Protein AF-A0A381ZIT2-F1 (afdb_monomer_lite)

Structure (mmCIF, N/CA/C/O backbone):
data_AF-A0A381ZIT2-F1
#
_entry.id   AF-A0A381ZIT2-F1
#
loop_
_atom_site.group_PDB
_atom_site.id
_atom_site.type_symbol
_atom_site.label_atom_id
_atom_site.label_alt_id
_atom_site.label_comp_id
_atom_site.label_asym_id
_atom_site.label_entity_id
_atom_site.label_seq_id
_atom_site.pdbx_PDB_ins_code
_atom_site.Cartn_x
_atom_site.Cartn_y
_atom_site.Cartn_z
_atom_site.occupancy
_atom_site.B_iso_or_equiv
_atom_site.auth_seq_id
_atom_site.auth_comp_id
_atom_site.auth_asym_id
_atom_site.auth_atom_id
_atom_site.pdbx_PDB_model_num
ATOM 1 N N . MET A 1 1 ? -23.204 13.948 10.488 1.00 63.19 1 MET A N 1
ATOM 2 C CA . MET A 1 1 ? -21.841 13.470 10.774 1.00 63.19 1 MET A CA 1
ATOM 3 C C . MET A 1 1 ? -21.966 12.000 11.090 1.00 63.19 1 MET A C 1
ATOM 5 O O . MET A 1 1 ? -22.848 11.658 11.873 1.00 63.19 1 MET A O 1
ATOM 9 N N . ALA A 1 2 ? -21.232 11.153 10.378 1.00 91.00 2 ALA A N 1
ATOM 10 C CA . ALA A 1 2 ? -21.330 9.707 10.541 1.00 91.00 2 ALA A CA 1
ATOM 11 C C . ALA A 1 2 ? -20.506 9.304 11.767 1.00 91.00 2 ALA A C 1
ATOM 13 O O . ALA A 1 2 ? -19.333 9.662 11.864 1.00 91.00 2 ALA A O 1
ATOM 14 N N . SER A 1 3 ? -21.115 8.595 12.710 1.00 96.88 3 SER A N 1
ATOM 15 C CA . SER A 1 3 ? -20.446 8.100 13.912 1.00 96.88 3 SER A CA 1
ATOM 16 C C . SER A 1 3 ? -20.769 6.634 14.141 1.00 96.88 3 SER A C 1
ATOM 18 O O . SER A 1 3 ? -21.836 6.151 13.762 1.00 96.88 3 SER A O 1
ATOM 20 N N . SER A 1 4 ? -19.811 5.923 14.729 1.00 98.12 4 SER A N 1
ATOM 21 C CA . SER A 1 4 ? -19.932 4.495 15.005 1.00 98.12 4 SER A CA 1
ATOM 22 C C . SER A 1 4 ? -19.102 4.100 16.220 1.00 98.12 4 SER A C 1
ATOM 24 O O . SER A 1 4 ? -18.048 4.681 16.496 1.00 98.12 4 SER A O 1
ATOM 26 N N . LEU A 1 5 ? -19.561 3.060 16.904 1.00 98.38 5 LEU A N 1
ATOM 27 C CA . LEU A 1 5 ? -18.875 2.388 17.994 1.00 98.38 5 LEU A CA 1
ATOM 28 C C . LEU A 1 5 ? -18.349 1.035 17.497 1.00 98.38 5 LEU A C 1
ATOM 30 O O . LEU A 1 5 ? -19.120 0.151 17.134 1.00 98.38 5 LEU A O 1
ATOM 34 N N . ILE A 1 6 ? -17.030 0.864 17.477 1.00 98.50 6 ILE A N 1
ATOM 35 C CA . ILE A 1 6 ? -16.375 -0.357 17.006 1.00 98.50 6 ILE A CA 1
ATOM 36 C C . ILE A 1 6 ? -15.961 -1.190 18.215 1.00 98.50 6 ILE A C 1
ATOM 38 O O . ILE A 1 6 ? -15.053 -0.797 18.945 1.00 98.50 6 ILE A O 1
ATOM 42 N N . ARG A 1 7 ? -16.608 -2.335 18.433 1.00 98.50 7 ARG A N 1
ATOM 43 C CA . ARG A 1 7 ? -16.355 -3.236 19.562 1.00 98.50 7 ARG A CA 1
ATOM 44 C C . ARG A 1 7 ? -15.400 -4.362 19.177 1.00 98.50 7 ARG A C 1
ATOM 46 O O . ARG A 1 7 ? -15.510 -4.946 18.103 1.00 98.50 7 ARG A O 1
ATOM 53 N N . GLY A 1 8 ? -14.526 -4.731 20.108 1.00 98.56 8 GLY A N 1
ATOM 54 C CA . GLY A 1 8 ? -13.737 -5.956 20.022 1.00 98.56 8 GLY A CA 1
ATOM 55 C C . GLY A 1 8 ? -13.602 -6.645 21.373 1.00 98.56 8 GLY A C 1
ATOM 56 O O . GLY A 1 8 ? -13.569 -5.998 22.421 1.00 98.56 8 GLY A O 1
ATOM 57 N N . LYS A 1 9 ? -13.428 -7.970 21.358 1.00 98.56 9 LYS A N 1
ATOM 58 C CA . LYS A 1 9 ? -12.961 -8.720 22.535 1.00 98.56 9 LYS A CA 1
ATOM 59 C C . LYS A 1 9 ? -11.634 -8.173 23.040 1.00 98.56 9 LYS A C 1
ATOM 61 O O . LYS A 1 9 ? -11.412 -8.111 24.245 1.00 98.56 9 LYS A O 1
ATOM 66 N N . TYR A 1 10 ? -10.769 -7.800 22.104 1.00 98.19 10 TYR A N 1
ATOM 67 C CA . TYR A 1 10 ? -9.512 -7.124 22.363 1.00 98.19 10 TYR A CA 1
ATOM 68 C C . TYR A 1 10 ? -9.414 -5.920 21.435 1.00 98.19 10 TYR A C 1
ATOM 70 O O . TYR A 1 10 ? -9.505 -6.071 20.216 1.00 98.19 10 TYR A O 1
ATOM 78 N N . VAL A 1 11 ? -9.219 -4.740 22.017 1.00 98.44 11 VAL A N 1
ATOM 79 C CA . VAL A 1 11 ? -8.853 -3.523 21.291 1.00 98.44 11 VAL A CA 1
ATOM 80 C C . VAL A 1 11 ? -7.380 -3.259 21.557 1.00 98.44 11 VAL A C 1
ATOM 82 O O . VAL A 1 11 ? -6.990 -2.946 22.682 1.00 98.44 11 VAL A O 1
ATOM 85 N N . ILE A 1 12 ? -6.551 -3.433 20.533 1.00 97.56 12 ILE A N 1
ATOM 86 C CA . ILE A 1 12 ? -5.113 -3.185 20.591 1.00 97.56 12 ILE A CA 1
ATOM 87 C C . ILE A 1 12 ? -4.889 -1.698 20.316 1.00 97.56 12 ILE A C 1
ATOM 89 O O . ILE A 1 12 ? -4.918 -1.258 19.172 1.00 97.56 12 ILE A O 1
ATOM 93 N N . CYS A 1 13 ? -4.659 -0.909 21.362 1.00 96.12 13 CYS A N 1
ATOM 94 C CA . CYS A 1 13 ? -4.392 0.527 21.236 1.00 96.12 13 CYS A CA 1
ATOM 95 C C . CYS A 1 13 ? -2.936 0.795 20.836 1.00 96.12 13 CYS A C 1
ATOM 97 O O . CYS A 1 13 ? -2.637 1.747 20.119 1.00 96.12 13 CYS A O 1
ATOM 99 N N . ARG A 1 14 ? -2.019 -0.051 21.317 1.00 94.06 14 ARG A N 1
ATOM 100 C CA . ARG A 1 14 ? -0.589 -0.002 21.002 1.00 94.06 14 ARG A CA 1
ATOM 101 C C . ARG A 1 14 ? -0.028 -1.416 20.982 1.00 94.06 14 ARG A C 1
ATOM 103 O O . ARG A 1 14 ? -0.148 -2.127 21.975 1.00 94.06 14 ARG A O 1
ATOM 110 N N . ALA A 1 15 ? 0.612 -1.793 19.881 1.00 90.69 15 ALA A N 1
ATOM 111 C CA . ALA A 1 15 ? 1.396 -3.020 19.796 1.00 90.69 15 ALA A CA 1
ATOM 112 C C . ALA A 1 15 ? 2.860 -2.704 20.138 1.00 90.69 15 ALA A C 1
ATOM 114 O O . ALA A 1 15 ? 3.500 -1.905 19.452 1.00 90.69 15 ALA A O 1
ATOM 115 N N . GLY A 1 16 ? 3.354 -3.274 21.234 1.00 91.06 16 GLY A N 1
ATOM 116 C CA . GLY A 1 16 ? 4.758 -3.223 21.630 1.00 91.06 16 GLY A CA 1
ATOM 117 C C . GLY A 1 16 ? 5.539 -4.453 21.158 1.00 91.06 16 GLY A C 1
ATOM 118 O O . GLY A 1 16 ? 4.999 -5.319 20.473 1.00 91.06 16 GLY A O 1
ATOM 119 N N . ASN A 1 17 ? 6.812 -4.543 21.549 1.00 93.12 17 ASN A N 1
ATOM 120 C CA . ASN A 1 17 ? 7.646 -5.724 21.275 1.00 93.12 17 ASN A CA 1
ATOM 121 C C . ASN A 1 17 ? 7.360 -6.882 22.250 1.00 93.12 17 ASN A C 1
ATOM 123 O O . ASN A 1 17 ? 7.771 -8.015 22.007 1.00 93.12 17 ASN A O 1
ATOM 127 N N . ASP A 1 18 ? 6.674 -6.589 23.353 1.00 93.31 18 ASP A N 1
ATOM 128 C CA . ASP A 1 18 ? 6.288 -7.517 24.411 1.00 93.31 18 ASP A CA 1
ATOM 129 C C . ASP A 1 18 ? 4.945 -7.091 25.041 1.00 93.31 18 ASP A C 1
ATOM 131 O O . ASP A 1 18 ? 4.316 -6.107 24.629 1.00 93.31 18 ASP A O 1
ATOM 135 N N . ALA A 1 19 ? 4.474 -7.866 26.022 1.00 89.88 19 ALA A N 1
ATOM 136 C CA . ALA A 1 19 ? 3.211 -7.605 26.706 1.00 89.88 19 ALA A CA 1
ATOM 137 C C . ALA A 1 19 ? 3.237 -6.296 27.514 1.00 89.88 19 ALA A C 1
ATOM 139 O O . ALA A 1 19 ? 2.249 -5.566 27.504 1.00 89.88 19 ALA A O 1
ATOM 140 N N . ASP A 1 20 ? 4.365 -5.977 28.154 1.00 93.69 20 ASP A N 1
ATOM 141 C CA . ASP A 1 20 ? 4.506 -4.806 29.030 1.00 93.69 20 ASP A CA 1
ATOM 142 C C . ASP A 1 20 ? 4.521 -3.488 28.240 1.00 93.69 20 ASP A C 1
ATOM 144 O O . ASP A 1 20 ? 4.099 -2.442 28.735 1.00 93.69 20 ASP A O 1
ATOM 148 N N . SER A 1 21 ? 4.984 -3.532 26.989 1.00 94.56 21 SER A N 1
ATOM 149 C CA . SER A 1 21 ? 4.991 -2.397 26.060 1.00 94.56 21 SER A CA 1
ATOM 150 C C . SER A 1 21 ? 3.742 -2.304 25.175 1.00 94.56 21 SER A C 1
ATOM 152 O O . SER A 1 21 ? 3.624 -1.366 24.377 1.00 94.56 21 SER A O 1
ATOM 154 N N . SER A 1 22 ? 2.799 -3.239 25.321 1.00 95.25 22 SER A N 1
ATOM 155 C CA . SER A 1 22 ? 1.525 -3.256 24.602 1.00 95.25 22 SER A CA 1
ATOM 156 C C . SER A 1 22 ? 0.392 -2.671 25.448 1.00 95.25 22 SER A C 1
ATOM 158 O O . SER A 1 22 ? 0.355 -2.799 26.667 1.00 95.25 22 SER A O 1
ATOM 160 N N . THR A 1 23 ? -0.578 -2.028 24.801 1.00 96.69 23 THR A N 1
ATOM 161 C CA . THR A 1 23 ? -1.794 -1.524 25.454 1.00 96.69 23 THR A CA 1
ATOM 162 C C . THR A 1 23 ? -2.999 -2.178 24.805 1.00 96.69 23 THR A C 1
ATOM 164 O O . THR A 1 23 ? -3.287 -1.916 23.636 1.00 96.69 23 THR A O 1
ATOM 167 N N . ILE A 1 24 ? -3.683 -3.037 25.562 1.00 97.44 24 ILE A N 1
ATOM 168 C CA . ILE A 1 24 ? -4.836 -3.812 25.099 1.00 97.44 24 ILE A CA 1
ATOM 169 C C . ILE A 1 24 ? -5.988 -3.620 26.083 1.00 97.44 24 ILE A C 1
ATOM 171 O O . ILE A 1 24 ? -5.824 -3.840 27.282 1.00 97.44 24 ILE A O 1
ATOM 175 N N . ILE A 1 25 ? -7.161 -3.256 25.571 1.00 98.12 25 ILE A N 1
ATOM 176 C CA . ILE A 1 25 ? -8.405 -3.202 26.343 1.00 98.12 25 ILE A CA 1
ATOM 177 C C . ILE A 1 25 ? -9.198 -4.475 26.052 1.00 98.12 25 ILE A C 1
ATOM 179 O O . ILE A 1 25 ? -9.477 -4.789 24.894 1.00 98.12 25 ILE A O 1
ATOM 183 N N . THR A 1 26 ? -9.538 -5.226 27.099 1.00 97.94 26 THR A N 1
ATOM 184 C CA . THR A 1 26 ? -10.409 -6.407 26.982 1.00 97.94 26 THR A CA 1
ATOM 185 C C . THR A 1 26 ? -11.871 -5.969 27.031 1.00 97.94 26 THR A C 1
ATOM 187 O O . THR A 1 26 ? -12.217 -5.154 27.878 1.00 97.94 26 THR A O 1
ATOM 190 N N . ASP A 1 27 ? -12.707 -6.515 26.144 1.00 98.38 27 ASP A N 1
ATOM 191 C CA . ASP A 1 27 ? -14.092 -6.076 25.885 1.00 98.38 27 ASP A CA 1
ATOM 192 C C . ASP A 1 27 ? -14.179 -4.550 25.712 1.00 98.38 27 ASP A C 1
ATOM 194 O O . ASP A 1 27 ? -14.935 -3.854 26.387 1.00 98.38 27 ASP A O 1
ATOM 198 N N . GLY A 1 28 ? -13.321 -4.024 24.837 1.00 98.56 28 GLY A N 1
ATOM 199 C CA . GLY A 1 28 ? -13.192 -2.596 24.577 1.00 98.56 28 GLY A CA 1
ATOM 200 C C . GLY A 1 28 ? -13.961 -2.140 23.341 1.00 98.56 28 GLY A C 1
ATOM 201 O O . GLY A 1 28 ? -14.453 -2.947 22.545 1.00 98.56 28 GLY A O 1
ATOM 202 N N . ALA A 1 29 ? -14.005 -0.824 23.151 1.00 98.56 29 ALA A N 1
ATOM 203 C CA . ALA A 1 29 ? -14.475 -0.215 21.919 1.00 98.56 29 ALA A CA 1
ATOM 204 C C . ALA A 1 29 ? -13.708 1.064 21.544 1.00 98.56 29 ALA A C 1
ATOM 206 O O . ALA A 1 29 ? -13.058 1.696 22.378 1.00 98.56 29 ALA A O 1
ATOM 207 N N . VAL A 1 30 ? -13.802 1.420 20.263 1.00 98.50 30 VAL A N 1
ATOM 208 C CA . VAL A 1 30 ? -13.335 2.680 19.672 1.00 98.50 30 VAL A CA 1
ATOM 209 C C . VAL A 1 30 ? -14.563 3.456 19.216 1.00 98.50 30 VAL A C 1
ATOM 211 O O . VAL A 1 30 ? -15.363 2.932 18.442 1.00 98.50 30 VAL A O 1
ATOM 214 N N . PHE A 1 31 ? -14.718 4.694 19.668 1.00 98.50 31 PHE A N 1
ATOM 215 C CA . PHE A 1 31 ? -15.735 5.604 19.158 1.00 98.50 31 PHE A CA 1
ATOM 216 C C . PHE A 1 31 ? -15.111 6.562 18.143 1.00 98.50 31 PHE A C 1
ATOM 218 O O . PHE A 1 31 ? -14.093 7.205 18.423 1.00 98.50 31 PHE A O 1
ATOM 225 N N . GLN A 1 32 ? -15.714 6.642 16.956 1.00 97.94 32 GLN A N 1
ATOM 226 C CA . GLN A 1 32 ? -15.271 7.539 15.891 1.00 97.94 32 GLN A CA 1
ATOM 227 C C . GLN A 1 32 ? -16.387 8.476 15.441 1.00 97.94 32 GLN A C 1
ATOM 229 O O . GLN A 1 32 ? -17.565 8.102 15.429 1.00 97.94 32 GLN A O 1
ATOM 234 N N . ARG A 1 33 ? -15.987 9.663 14.989 1.00 97.44 33 ARG A N 1
ATOM 235 C CA . ARG A 1 33 ? -16.840 10.606 14.272 1.00 97.44 33 ARG A CA 1
ATOM 236 C C . ARG A 1 33 ? -16.112 11.118 13.041 1.00 97.44 33 ARG A C 1
ATOM 238 O O . ARG A 1 33 ? -14.987 11.600 13.136 1.00 97.44 33 ARG A O 1
ATOM 245 N N . ASP A 1 34 ? -16.768 11.004 11.891 1.00 95.31 34 ASP A N 1
ATOM 246 C CA . ASP A 1 34 ? -16.258 11.438 10.587 1.00 95.31 34 ASP A CA 1
ATOM 247 C C . ASP A 1 34 ? -14.813 10.967 10.308 1.00 95.31 34 ASP A C 1
ATOM 249 O O . ASP A 1 34 ? -13.976 11.702 9.784 1.00 95.31 34 ASP A O 1
ATOM 253 N N . GLY A 1 35 ? -14.510 9.717 10.674 1.00 93.88 35 GLY A N 1
ATOM 254 C CA . GLY A 1 35 ? -13.212 9.080 10.443 1.00 93.88 35 GLY A CA 1
ATOM 255 C C . GLY A 1 35 ? -12.121 9.440 11.456 1.00 93.88 35 GLY A C 1
ATOM 256 O O . GLY A 1 35 ? -10.988 8.977 11.307 1.00 93.88 35 GLY A O 1
ATOM 257 N N . LEU A 1 36 ? -12.434 10.229 12.486 1.00 97.56 36 LEU A N 1
ATOM 258 C CA . LEU A 1 36 ? -11.527 10.552 13.587 1.00 97.56 36 LEU A CA 1
ATOM 259 C C . LEU A 1 36 ? -11.905 9.763 14.838 1.00 97.56 36 LEU A C 1
ATOM 261 O O . LEU A 1 36 ? -13.075 9.668 15.195 1.00 97.56 36 LEU A O 1
ATOM 265 N N . ILE A 1 37 ? -10.900 9.215 15.517 1.00 97.94 37 ILE A N 1
ATOM 266 C CA . ILE A 1 37 ? -11.079 8.545 16.807 1.00 97.94 37 ILE A CA 1
ATOM 267 C C . ILE A 1 37 ? -11.270 9.622 17.879 1.00 97.94 37 ILE A C 1
ATOM 269 O O . ILE A 1 37 ? -10.359 10.417 18.110 1.00 97.94 37 ILE A O 1
ATOM 273 N N . GLU A 1 38 ? -12.435 9.639 18.527 1.00 98.06 38 GLU A N 1
ATOM 274 C CA . GLU A 1 38 ? -12.737 10.563 19.631 1.00 98.06 38 GLU A CA 1
ATOM 275 C C . GLU A 1 38 ? -12.451 9.916 20.995 1.00 98.06 38 GLU A C 1
ATOM 277 O O . GLU A 1 38 ? -11.922 10.578 21.886 1.00 98.06 38 GLU A O 1
ATOM 282 N N . GLU A 1 39 ? -12.742 8.619 21.159 1.00 98.00 39 GLU A N 1
ATOM 283 C CA . GLU A 1 39 ? -12.546 7.907 22.428 1.00 98.00 39 GLU A CA 1
ATOM 284 C C . GLU A 1 39 ? -12.203 6.422 22.216 1.00 98.00 39 GLU A C 1
ATOM 286 O O . GLU A 1 39 ? -12.639 5.793 21.250 1.00 98.00 39 GLU A O 1
ATOM 291 N N . VAL A 1 40 ? -11.421 5.844 23.134 1.00 98.50 40 VAL A N 1
ATOM 292 C CA . VAL A 1 40 ? -11.103 4.409 23.183 1.00 98.50 40 VAL A CA 1
ATOM 293 C C . VAL A 1 40 ? -11.178 3.947 24.634 1.00 98.50 40 VAL A C 1
ATOM 295 O O . VAL A 1 40 ? -10.531 4.536 25.500 1.00 98.50 40 VAL A O 1
ATOM 298 N N . GLY A 1 41 ? -11.949 2.899 24.919 1.00 98.38 41 GLY A N 1
ATOM 299 C CA . GLY A 1 41 ? -12.254 2.532 26.301 1.00 98.38 41 GLY A CA 1
ATOM 300 C C . GLY A 1 41 ? -12.988 1.207 26.459 1.00 98.38 41 GLY A C 1
ATOM 301 O O . GLY A 1 41 ? -13.097 0.418 25.523 1.00 98.38 41 GLY A O 1
ATOM 302 N N . ASP A 1 42 ? -13.483 0.966 27.672 1.00 98.44 42 ASP A N 1
ATOM 303 C CA . ASP A 1 42 ? -14.385 -0.147 27.985 1.00 98.44 42 ASP A CA 1
ATOM 304 C C . ASP A 1 42 ? -15.682 -0.041 27.165 1.00 98.44 42 ASP A C 1
ATOM 306 O O . ASP A 1 42 ? -16.304 1.024 27.094 1.00 98.44 42 ASP A O 1
ATOM 310 N N . TYR A 1 43 ? -16.113 -1.153 26.565 1.00 98.56 43 TYR A N 1
ATOM 311 C CA . TYR A 1 43 ? -17.271 -1.165 25.672 1.00 98.56 43 TYR A CA 1
ATOM 312 C C . TYR A 1 43 ? -18.559 -0.717 26.371 1.00 98.56 43 TYR A C 1
ATOM 314 O O . TYR A 1 43 ? -19.328 0.054 25.800 1.00 98.56 43 TYR A O 1
ATOM 322 N N . ARG A 1 44 ? -18.820 -1.172 27.603 1.00 98.06 44 ARG A N 1
ATOM 323 C CA . ARG A 1 44 ? -20.086 -0.872 28.298 1.00 98.06 44 ARG A CA 1
ATOM 324 C C . ARG A 1 44 ? -20.197 0.607 28.631 1.00 98.06 44 ARG A C 1
ATOM 326 O O . ARG A 1 44 ? -21.276 1.183 28.503 1.00 98.06 44 ARG A O 1
ATOM 333 N N . THR A 1 45 ? -19.081 1.202 29.034 1.00 98.50 45 THR A N 1
ATOM 334 C CA . THR A 1 45 ? -18.968 2.632 29.319 1.00 98.50 45 THR A CA 1
ATOM 335 C C . THR A 1 45 ? -19.247 3.450 28.060 1.00 98.50 45 THR A C 1
ATOM 337 O O . THR A 1 45 ? -20.145 4.293 28.073 1.00 98.50 45 THR A O 1
ATOM 340 N N . LEU A 1 46 ? -18.572 3.136 26.947 1.00 98.31 46 LEU A N 1
ATOM 341 C CA . LEU A 1 46 ? -18.787 3.839 25.679 1.00 98.31 46 LEU A CA 1
ATOM 342 C C . LEU A 1 46 ? -20.195 3.619 25.120 1.00 98.31 46 LEU A C 1
ATOM 344 O O . LEU A 1 46 ? -20.822 4.566 24.657 1.00 98.31 46 LEU A O 1
ATOM 348 N N . LYS A 1 47 ? -20.750 2.407 25.219 1.00 98.25 47 LYS A N 1
ATOM 349 C CA . LYS A 1 47 ? -22.117 2.126 24.759 1.00 98.25 47 LYS A CA 1
ATOM 350 C C . LYS A 1 47 ? -23.167 2.908 25.545 1.00 98.25 47 LYS A C 1
ATOM 352 O O . LYS A 1 47 ? -24.163 3.334 24.969 1.00 98.25 47 LYS A O 1
ATOM 357 N N . ALA A 1 48 ? -22.959 3.110 26.846 1.00 98.12 48 ALA A N 1
ATOM 358 C CA . ALA A 1 48 ? -23.854 3.925 27.661 1.00 98.12 48 ALA A CA 1
ATOM 359 C C . ALA A 1 48 ? -23.791 5.416 27.282 1.00 98.12 48 ALA A C 1
ATOM 361 O O . ALA A 1 48 ? -24.823 6.086 27.300 1.00 98.12 48 ALA A O 1
ATOM 362 N N . ALA A 1 49 ? -22.607 5.922 26.919 1.00 97.69 49 ALA A N 1
ATOM 363 C CA . ALA A 1 49 ? -22.419 7.292 26.434 1.00 97.69 49 ALA A CA 1
ATOM 364 C C . ALA A 1 49 ? -22.948 7.500 24.998 1.00 97.69 49 ALA A C 1
ATOM 366 O O . ALA A 1 49 ? -23.444 8.579 24.673 1.00 97.69 49 ALA A O 1
ATOM 367 N N . HIS A 1 50 ? -22.908 6.448 24.174 1.00 96.31 50 HIS A N 1
ATOM 368 C CA . HIS A 1 50 ? -23.275 6.440 22.753 1.00 96.31 50 HIS A CA 1
ATOM 369 C C . HIS A 1 50 ? -24.360 5.385 22.443 1.00 96.31 50 HIS A C 1
ATOM 371 O O . HIS A 1 50 ? -24.128 4.444 21.679 1.00 96.31 50 HIS A O 1
ATOM 377 N N . PRO A 1 51 ? -25.569 5.488 23.036 1.00 95.44 51 PRO A N 1
ATOM 378 C CA . PRO A 1 51 ? -26.561 4.409 22.993 1.00 95.44 51 PRO A CA 1
ATOM 379 C C . PRO A 1 51 ? -27.194 4.190 21.612 1.00 95.44 51 PRO A C 1
ATOM 381 O O . PRO A 1 51 ? -27.682 3.093 21.342 1.00 95.44 51 PRO A O 1
ATOM 384 N N . ASN A 1 52 ? -27.193 5.217 20.756 1.00 95.00 52 ASN A N 1
ATOM 385 C CA . ASN A 1 52 ? -27.897 5.224 19.468 1.00 95.00 52 ASN A CA 1
ATOM 386 C C . ASN A 1 52 ? -26.961 5.146 18.252 1.00 95.00 52 ASN A C 1
ATOM 388 O O . ASN A 1 52 ? -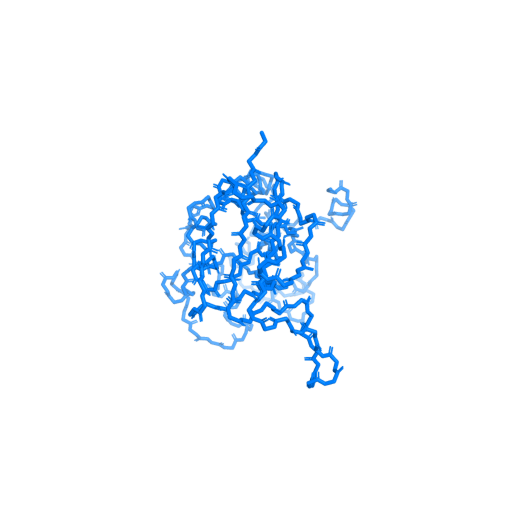27.448 5.142 17.123 1.00 95.00 52 ASN A O 1
ATOM 392 N N . ASP A 1 53 ? -25.645 5.128 18.466 1.00 96.56 53 ASP A N 1
ATOM 393 C CA . ASP A 1 53 ? -24.664 5.035 17.387 1.00 96.56 53 ASP A CA 1
ATOM 394 C C . ASP A 1 53 ? -24.600 3.609 16.818 1.00 96.56 53 ASP A C 1
ATOM 396 O O . ASP A 1 53 ? -24.844 2.622 17.524 1.00 96.56 53 ASP A O 1
ATOM 400 N N . GLU A 1 54 ? -24.274 3.511 15.525 1.00 96.44 54 GLU A N 1
ATOM 401 C CA . GLU A 1 54 ? -24.068 2.234 14.840 1.00 96.44 54 GLU A CA 1
ATOM 402 C C . GLU A 1 54 ? -22.968 1.432 15.538 1.00 96.44 54 GLU A C 1
ATOM 404 O O . GLU A 1 54 ? -21.919 1.975 15.887 1.00 96.44 54 GLU A O 1
ATOM 409 N N . GLU A 1 55 ? -23.198 0.135 15.726 1.00 97.31 55 GLU A N 1
ATOM 410 C CA . GLU A 1 55 ? -22.232 -0.760 16.352 1.00 97.31 55 GLU A CA 1
ATOM 411 C C . GLU A 1 55 ? -21.652 -1.726 15.321 1.00 97.31 55 GLU A C 1
ATOM 413 O O . GLU A 1 55 ? -22.390 -2.400 14.601 1.00 97.31 55 GLU A O 1
ATOM 418 N N . ILE A 1 56 ? -20.324 -1.796 15.273 1.00 97.81 56 ILE A N 1
ATOM 419 C CA . ILE A 1 56 ? -19.564 -2.655 14.363 1.00 97.81 56 ILE A CA 1
ATOM 420 C C . ILE A 1 56 ? -18.692 -3.591 15.201 1.00 97.81 56 ILE A C 1
ATOM 422 O O . ILE A 1 56 ? -18.044 -3.155 16.151 1.00 97.81 56 ILE A O 1
ATOM 426 N N . GLY A 1 57 ? -18.634 -4.869 14.827 1.00 97.69 57 GLY A N 1
ATOM 427 C CA . GLY A 1 57 ? -17.867 -5.883 15.553 1.00 97.69 57 GLY A CA 1
ATOM 428 C C . GLY A 1 57 ? -18.590 -6.423 16.789 1.00 97.69 57 GLY A C 1
ATOM 429 O O . GLY A 1 57 ? -19.774 -6.177 17.018 1.00 97.69 57 GLY A O 1
ATOM 430 N N . SER A 1 58 ? -17.891 -7.246 17.566 1.00 97.75 58 SER A N 1
ATOM 431 C CA . SER A 1 58 ? -18.472 -8.018 18.661 1.00 97.75 58 SER A CA 1
ATOM 432 C C . SER A 1 58 ? -17.411 -8.515 19.647 1.00 97.75 58 SER A C 1
ATOM 434 O O . SER A 1 58 ? -16.206 -8.323 19.482 1.00 97.75 58 SER A O 1
ATOM 436 N N . SER A 1 59 ? -17.850 -9.256 20.667 1.00 97.12 59 SER A N 1
ATOM 437 C CA . SER A 1 59 ? -16.961 -9.984 21.581 1.00 97.12 59 SER A CA 1
ATOM 438 C C . SER A 1 59 ? -16.243 -11.186 20.944 1.00 97.12 59 SER A C 1
ATOM 440 O O . SER A 1 59 ? -15.567 -11.926 21.659 1.00 97.12 59 SER A O 1
ATOM 442 N N . ASN A 1 60 ? -16.409 -11.422 19.639 1.00 98.00 60 ASN A N 1
ATOM 443 C CA . ASN A 1 60 ? -15.664 -12.429 18.878 1.00 98.00 60 ASN A CA 1
ATOM 444 C C . ASN A 1 60 ? -14.568 -11.813 17.995 1.00 98.00 60 ASN A C 1
ATOM 446 O O . ASN A 1 60 ? -13.792 -12.558 17.402 1.00 98.00 60 ASN A O 1
ATOM 450 N N . ASP A 1 61 ? -14.483 -10.483 17.940 1.00 98.31 61 ASP A N 1
ATOM 451 C CA . ASP A 1 61 ? -13.591 -9.765 17.035 1.00 98.31 61 ASP A CA 1
ATOM 452 C C . ASP A 1 61 ? -12.381 -9.176 17.765 1.00 98.31 61 ASP A C 1
ATOM 454 O O . ASP A 1 61 ? -12.393 -8.956 18.981 1.00 98.31 61 ASP A O 1
ATOM 458 N N . ILE A 1 62 ? -11.325 -8.901 17.003 1.00 97.88 62 ILE A N 1
ATOM 459 C CA . ILE A 1 62 ? -10.150 -8.158 17.461 1.00 97.88 62 ILE A CA 1
ATOM 460 C C . ILE A 1 62 ? -10.088 -6.864 16.661 1.00 97.88 62 ILE A C 1
ATOM 462 O O . ILE A 1 62 ? -10.139 -6.887 15.433 1.00 97.88 62 ILE A O 1
ATOM 466 N N . VAL A 1 63 ? -9.940 -5.747 17.364 1.00 98.25 63 VAL A N 1
ATOM 467 C CA . VAL A 1 63 ? -9.761 -4.424 16.764 1.00 98.25 63 VAL A CA 1
ATOM 468 C C . VAL A 1 63 ? -8.308 -4.019 16.955 1.00 98.25 63 VAL A C 1
ATOM 470 O O . VAL A 1 63 ? -7.787 -4.049 18.069 1.00 98.25 63 VAL A O 1
ATOM 473 N N . PHE A 1 64 ? -7.641 -3.644 15.871 1.00 97.12 64 PHE A N 1
ATOM 474 C CA . PHE A 1 64 ? -6.245 -3.219 15.879 1.00 97.12 64 PHE A CA 1
ATOM 475 C C . PHE A 1 64 ? -6.025 -2.121 14.830 1.00 97.12 64 PHE A C 1
ATOM 477 O O . PHE A 1 64 ? -6.852 -1.973 13.925 1.00 97.12 64 PHE A O 1
ATOM 484 N N . PRO A 1 65 ? -4.947 -1.322 14.935 1.00 96.25 65 PRO A N 1
ATOM 485 C CA . PRO A 1 65 ? -4.639 -0.316 13.932 1.00 96.25 65 PRO A CA 1
ATOM 486 C C . PRO A 1 65 ? -4.397 -0.994 12.586 1.00 96.25 65 PRO A C 1
ATOM 488 O O . PRO A 1 65 ? -3.692 -2.001 12.521 1.00 96.25 65 PRO A O 1
ATOM 491 N N . GLY A 1 66 ? -4.959 -0.438 11.513 1.00 97.12 66 GLY A N 1
ATOM 492 C CA . GLY A 1 66 ? -4.734 -0.972 10.173 1.00 97.12 66 GLY A CA 1
ATOM 493 C C . GLY A 1 66 ? -3.243 -1.043 9.832 1.00 97.12 66 GLY A C 1
ATOM 494 O O . GLY A 1 66 ? -2.458 -0.180 10.239 1.00 97.12 66 GLY A O 1
ATOM 495 N N . LEU A 1 67 ? -2.847 -2.085 9.102 1.00 97.81 67 LEU A N 1
ATOM 496 C CA . LEU A 1 67 ? -1.445 -2.322 8.774 1.00 97.81 67 LEU A CA 1
ATOM 497 C C . LEU A 1 67 ? -0.922 -1.232 7.830 1.00 97.81 67 LEU A C 1
ATOM 499 O O . LEU A 1 67 ? -1.639 -0.732 6.955 1.00 97.81 67 LEU A O 1
ATOM 503 N N . VAL A 1 68 ? 0.353 -0.886 8.003 1.00 97.88 68 VAL A N 1
ATOM 504 C CA . VAL A 1 68 ? 1.055 0.097 7.174 1.00 97.88 68 VAL A CA 1
ATOM 505 C C . VAL A 1 68 ? 2.054 -0.633 6.288 1.00 97.88 68 VAL A C 1
ATOM 507 O O . VAL A 1 68 ? 3.074 -1.134 6.761 1.00 97.88 68 VAL A O 1
ATOM 510 N N . ASN A 1 69 ? 1.782 -0.665 4.987 1.00 97.75 69 ASN A N 1
ATOM 511 C CA . ASN A 1 69 ? 2.733 -1.142 3.999 1.00 97.75 69 ASN A CA 1
ATOM 512 C C . ASN A 1 69 ? 3.724 -0.021 3.667 1.00 97.75 69 ASN A C 1
ATOM 514 O O . ASN A 1 69 ? 3.461 0.850 2.840 1.00 97.75 69 ASN A O 1
ATOM 518 N N . ALA A 1 70 ? 4.870 -0.042 4.341 1.00 97.69 70 ALA A N 1
ATOM 519 C CA . ALA A 1 70 ? 5.870 1.016 4.251 1.00 97.69 70 ALA A CA 1
ATOM 520 C C . ALA A 1 70 ? 6.654 1.040 2.926 1.00 97.69 70 ALA A C 1
ATOM 522 O O . ALA A 1 70 ? 7.444 1.961 2.725 1.00 97.69 70 ALA A O 1
ATOM 523 N N . HIS A 1 71 ? 6.465 0.065 2.027 1.00 97.44 71 HIS A N 1
ATOM 524 C CA . HIS A 1 71 ? 7.147 0.044 0.733 1.00 97.44 71 HIS A CA 1
ATOM 525 C C . HIS A 1 71 ? 6.448 -0.871 -0.277 1.00 97.44 71 HIS A C 1
ATOM 527 O O . HIS A 1 71 ? 6.574 -2.094 -0.221 1.00 97.44 71 HIS A O 1
ATOM 533 N N . HIS A 1 72 ? 5.767 -0.282 -1.260 1.00 95.88 72 HIS A N 1
ATOM 534 C CA . HIS A 1 72 ? 5.095 -1.021 -2.326 1.00 95.88 72 HIS A CA 1
ATOM 535 C C . HIS A 1 72 ? 5.479 -0.506 -3.718 1.00 95.88 72 HIS A C 1
ATOM 537 O O . HIS A 1 72 ? 5.776 0.672 -3.894 1.00 95.88 72 HIS A O 1
ATOM 543 N N . HIS A 1 73 ? 5.448 -1.387 -4.723 1.00 93.44 73 HIS A N 1
ATOM 544 C CA . HIS A 1 73 ? 5.769 -1.062 -6.126 1.00 93.44 73 HIS A CA 1
ATOM 545 C C . HIS A 1 73 ? 4.574 -1.194 -7.084 1.00 93.44 73 HIS A C 1
ATOM 547 O O . HIS A 1 73 ? 4.748 -1.291 -8.298 1.00 93.44 73 HIS A O 1
ATOM 553 N N . GLY A 1 74 ? 3.365 -1.245 -6.529 1.00 84.94 74 GLY A N 1
ATOM 554 C CA . GLY A 1 74 ? 2.116 -1.054 -7.266 1.00 84.94 74 GLY A CA 1
ATOM 555 C C . GLY A 1 74 ? 1.622 -2.191 -8.138 1.00 84.94 74 GLY A C 1
ATOM 556 O O . GLY A 1 74 ? 0.796 -1.965 -9.011 1.00 84.94 74 GLY A O 1
ATOM 557 N N . ARG A 1 75 ? 2.134 -3.402 -7.935 1.00 87.06 75 ARG A N 1
ATOM 558 C CA . ARG A 1 75 ? 1.768 -4.558 -8.754 1.00 87.06 75 ARG A CA 1
ATOM 559 C C . ARG A 1 75 ? 0.842 -5.463 -7.961 1.00 87.06 75 ARG A C 1
ATOM 561 O O . ARG A 1 75 ? 1.290 -6.116 -7.027 1.00 87.06 75 ARG A O 1
ATOM 568 N N . GLY A 1 76 ? -0.423 -5.510 -8.364 1.00 88.38 76 GLY A N 1
ATOM 569 C CA . GLY A 1 76 ? -1.408 -6.440 -7.813 1.00 88.38 76 GLY A CA 1
ATOM 570 C C . GLY A 1 76 ? -1.300 -7.845 -8.411 1.00 88.38 76 GLY A C 1
ATOM 571 O O . GLY A 1 76 ? -1.917 -8.776 -7.910 1.00 88.38 76 GLY A O 1
ATOM 572 N N . VAL A 1 77 ? -0.517 -8.016 -9.477 1.00 92.62 77 VAL A N 1
ATOM 573 C CA . VAL A 1 77 ? -0.243 -9.310 -10.114 1.00 92.62 77 VAL A CA 1
ATOM 574 C C . VAL A 1 77 ? 1.247 -9.618 -10.085 1.00 92.62 77 VAL A C 1
ATOM 576 O O . VAL A 1 77 ? 2.093 -8.722 -10.025 1.00 92.62 77 VAL A O 1
ATOM 579 N N . THR A 1 78 ? 1.578 -10.903 -10.161 1.00 92.19 78 THR A N 1
ATOM 580 C CA . THR A 1 78 ? 2.974 -11.343 -10.184 1.00 92.19 78 THR A CA 1
ATOM 581 C C . THR A 1 78 ? 3.687 -10.854 -11.443 1.00 92.19 78 THR A C 1
ATOM 583 O O . THR A 1 78 ? 3.100 -10.695 -12.517 1.00 92.19 78 THR A O 1
ATOM 586 N N . THR A 1 79 ? 4.997 -10.660 -11.345 1.00 91.50 79 THR A N 1
ATOM 587 C CA . THR A 1 79 ? 5.839 -10.335 -12.504 1.00 91.50 79 THR A CA 1
ATOM 588 C C . THR A 1 79 ? 5.845 -11.436 -13.557 1.00 91.50 79 THR A C 1
ATOM 590 O O . THR A 1 79 ? 5.897 -11.122 -14.747 1.00 91.50 79 THR A O 1
ATOM 593 N N . PHE A 1 80 ? 5.656 -12.690 -13.143 1.00 92.44 80 PHE A N 1
ATOM 594 C CA . PHE A 1 80 ? 5.444 -13.820 -14.042 1.00 92.44 80 PHE A CA 1
ATOM 595 C C . PHE A 1 80 ? 4.198 -13.644 -14.921 1.00 92.44 80 PHE A C 1
ATOM 597 O O . PHE A 1 80 ? 4.285 -13.774 -16.141 1.00 92.44 80 PHE A O 1
ATOM 604 N N . GLN A 1 81 ? 3.055 -13.259 -14.341 1.00 93.12 81 GLN A N 1
ATOM 605 C CA . GLN A 1 81 ? 1.828 -12.975 -15.106 1.00 93.12 81 GLN A CA 1
ATOM 606 C C . GLN A 1 81 ? 2.002 -11.809 -16.092 1.00 93.12 81 GLN A C 1
ATOM 608 O O . GLN A 1 81 ? 1.337 -11.766 -17.12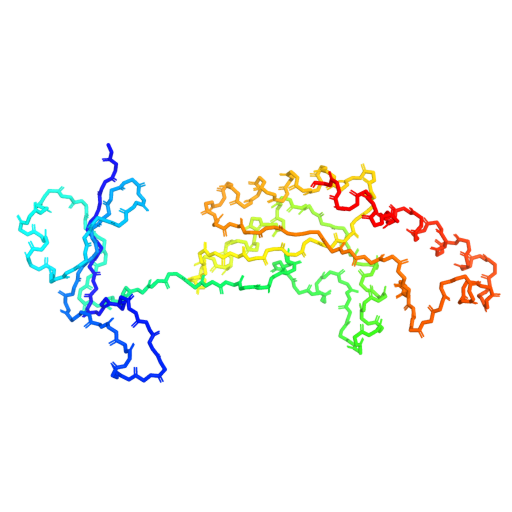7 1.00 93.12 81 GLN A O 1
ATOM 613 N N . MET A 1 82 ? 2.929 -10.893 -15.806 1.00 92.19 82 MET A N 1
ATOM 614 C CA . MET A 1 82 ? 3.296 -9.790 -16.701 1.00 92.19 82 MET A CA 1
ATOM 615 C C . MET A 1 82 ? 4.355 -10.167 -17.749 1.00 92.19 82 MET A C 1
ATOM 617 O O . MET A 1 82 ? 4.723 -9.321 -18.564 1.00 92.19 82 MET A O 1
ATOM 621 N N . GLY A 1 83 ? 4.820 -11.420 -17.768 1.00 92.38 83 GLY A N 1
ATOM 622 C CA . GLY A 1 83 ? 5.766 -11.947 -18.756 1.00 92.38 83 GLY A CA 1
ATOM 623 C C . GLY A 1 83 ? 7.239 -11.919 -18.340 1.00 92.38 83 GLY A C 1
ATOM 624 O O . GLY A 1 83 ? 8.099 -12.171 -19.179 1.00 92.38 83 GLY A O 1
ATOM 625 N N . THR A 1 84 ? 7.555 -11.633 -17.075 1.00 93.00 84 THR A N 1
ATOM 626 C CA . THR A 1 84 ? 8.929 -11.676 -16.551 1.00 93.00 84 THR A CA 1
ATOM 627 C C . THR A 1 84 ? 9.106 -12.887 -15.640 1.00 93.00 84 THR A C 1
ATOM 629 O O . THR A 1 84 ? 8.540 -12.923 -14.551 1.00 93.00 84 THR A O 1
ATOM 632 N N . CYS A 1 85 ? 9.906 -13.865 -16.066 1.00 93.00 85 CYS A N 1
ATOM 633 C CA . CYS A 1 85 ? 10.290 -14.997 -15.219 1.00 93.00 85 CYS A CA 1
ATOM 634 C C . CYS A 1 85 ? 11.222 -14.568 -14.076 1.00 93.00 85 CYS A C 1
ATOM 636 O O . CYS A 1 85 ? 11.887 -13.533 -14.159 1.00 93.00 85 CYS A O 1
ATOM 638 N N . ASP A 1 86 ? 11.296 -15.399 -13.039 1.00 93.62 86 ASP A N 1
ATOM 639 C CA . ASP A 1 86 ? 12.230 -15.204 -11.932 1.00 93.62 86 ASP A CA 1
ATOM 640 C C . ASP A 1 86 ? 13.685 -15.304 -12.402 1.00 93.62 86 ASP A C 1
ATOM 642 O O . ASP A 1 86 ? 14.023 -16.144 -13.241 1.00 93.62 86 ASP A O 1
ATOM 646 N N . ASP A 1 87 ? 14.539 -14.435 -11.853 1.00 95.38 87 ASP A N 1
ATOM 647 C CA . ASP A 1 87 ? 15.978 -14.441 -12.102 1.00 95.38 87 ASP A CA 1
ATOM 648 C C . ASP A 1 87 ? 16.771 -13.672 -11.031 1.00 95.38 87 ASP A C 1
ATOM 650 O O . ASP A 1 87 ? 16.191 -13.176 -10.062 1.00 95.38 87 ASP A O 1
ATOM 654 N N . SER A 1 88 ? 18.093 -13.536 -11.209 1.00 95.12 88 SER A N 1
ATOM 655 C CA . SER A 1 88 ? 18.897 -12.581 -10.449 1.00 95.12 88 SER A CA 1
ATOM 656 C C . SER A 1 88 ? 18.377 -11.161 -10.654 1.00 95.12 88 SER A C 1
ATOM 658 O O . SER A 1 88 ? 17.844 -10.821 -11.713 1.00 95.12 88 SER A O 1
ATOM 660 N N . LEU A 1 89 ? 18.529 -10.319 -9.631 1.00 91.38 89 LEU A N 1
ATOM 661 C CA . LEU A 1 89 ? 17.935 -8.986 -9.600 1.00 91.38 89 LEU A CA 1
ATOM 662 C C . LEU A 1 89 ? 18.286 -8.165 -10.846 1.00 91.38 89 LEU A C 1
ATOM 664 O O . LEU A 1 89 ? 17.401 -7.581 -11.464 1.00 91.38 89 LEU A O 1
ATOM 668 N N . GLU A 1 90 ? 19.555 -8.143 -11.244 1.00 90.88 90 GLU A N 1
ATOM 669 C CA . GLU A 1 90 ? 20.033 -7.370 -12.389 1.00 90.88 90 GLU A CA 1
ATOM 670 C C . GLU A 1 90 ? 19.356 -7.817 -13.688 1.00 90.88 90 GLU A C 1
ATOM 672 O O . GLU A 1 90 ? 18.852 -6.990 -14.452 1.00 90.88 90 GLU A O 1
ATOM 677 N N . ARG A 1 91 ? 19.276 -9.133 -13.924 1.00 91.69 91 ARG A N 1
ATOM 678 C CA . ARG A 1 91 ? 18.636 -9.678 -15.127 1.00 91.69 91 ARG A CA 1
ATOM 679 C C . ARG A 1 91 ? 17.122 -9.501 -15.074 1.00 91.69 91 ARG A C 1
ATOM 681 O O . ARG A 1 91 ? 16.501 -9.177 -16.087 1.00 91.69 91 ARG A O 1
ATOM 688 N N . TRP A 1 92 ? 16.526 -9.658 -13.897 1.00 92.69 92 TRP A N 1
ATOM 689 C CA . TRP A 1 92 ? 15.101 -9.461 -13.652 1.00 92.69 92 TRP A CA 1
ATOM 690 C C . TRP A 1 92 ? 14.659 -8.005 -13.860 1.00 92.69 92 TRP A C 1
ATOM 692 O O . TRP A 1 92 ? 13.579 -7.753 -14.394 1.00 92.69 92 TRP A O 1
ATOM 702 N N . LEU A 1 93 ? 15.493 -7.029 -13.487 1.00 90.56 93 LEU A N 1
ATOM 703 C CA . LEU A 1 93 ? 15.218 -5.607 -13.707 1.00 90.56 93 LEU A CA 1
ATOM 704 C C . LEU A 1 93 ? 15.184 -5.272 -15.200 1.00 90.56 93 LEU A C 1
ATOM 706 O O . LEU A 1 93 ? 14.218 -4.664 -15.657 1.00 90.56 93 LEU A O 1
ATOM 710 N N . VAL A 1 94 ? 16.195 -5.712 -15.958 1.00 89.06 94 VAL A N 1
ATOM 711 C CA . VAL A 1 94 ? 16.286 -5.453 -17.407 1.00 89.06 94 VAL A CA 1
ATOM 712 C C . VAL A 1 94 ? 15.179 -6.183 -18.170 1.00 89.06 94 VAL A C 1
ATOM 714 O O . VAL A 1 94 ? 14.498 -5.586 -18.999 1.00 89.06 94 VAL A O 1
ATOM 717 N N . THR A 1 95 ? 14.928 -7.458 -17.859 1.00 90.44 95 THR A N 1
ATOM 718 C CA . THR A 1 95 ? 13.790 -8.200 -18.443 1.00 90.44 95 THR A CA 1
ATOM 719 C C . THR A 1 95 ? 12.440 -7.600 -18.045 1.00 90.44 95 THR A C 1
ATOM 721 O O . THR A 1 95 ? 11.467 -7.711 -18.790 1.00 90.44 95 THR A O 1
ATOM 724 N N . GLY A 1 96 ? 12.382 -6.908 -16.906 1.00 89.75 96 GLY A N 1
ATOM 725 C CA . GLY A 1 96 ? 11.221 -6.157 -16.450 1.00 89.75 96 GLY A CA 1
ATOM 726 C C . GLY A 1 96 ? 10.813 -4.999 -17.363 1.00 89.75 96 GLY A C 1
ATOM 727 O O . GLY A 1 96 ? 9.649 -4.605 -17.326 1.00 89.75 96 GLY A O 1
ATOM 728 N N . TRP A 1 97 ? 11.711 -4.482 -18.208 1.00 88.62 97 TRP A N 1
ATOM 729 C CA . TRP A 1 97 ? 11.372 -3.454 -19.204 1.00 88.62 97 TRP A CA 1
ATOM 730 C C . TRP A 1 97 ? 10.489 -3.990 -20.335 1.00 88.62 97 TRP A C 1
ATOM 732 O O . TRP A 1 97 ? 9.807 -3.217 -20.998 1.00 88.62 97 TRP A O 1
ATOM 742 N N . ALA A 1 98 ? 10.459 -5.310 -20.532 1.00 88.00 98 ALA A N 1
ATOM 743 C CA . ALA A 1 98 ? 9.624 -5.977 -21.528 1.00 88.00 98 ALA A CA 1
ATOM 744 C C . ALA A 1 98 ? 8.282 -6.479 -20.959 1.00 88.00 98 ALA A C 1
ATOM 746 O O . ALA A 1 98 ? 7.603 -7.288 -21.597 1.00 88.00 98 ALA A O 1
ATOM 747 N N . ARG A 1 99 ? 7.900 -6.052 -19.747 1.00 90.06 99 ARG A N 1
ATOM 748 C CA . ARG A 1 99 ? 6.608 -6.430 -19.155 1.00 90.06 99 ARG A CA 1
ATOM 749 C C . ARG A 1 99 ? 5.459 -5.941 -20.026 1.00 90.06 99 ARG A C 1
ATOM 751 O O . ARG A 1 99 ? 5.527 -4.872 -20.629 1.00 90.06 99 ARG A O 1
ATOM 758 N N . ARG A 1 100 ? 4.380 -6.725 -20.054 1.00 89.50 100 ARG A N 1
ATOM 759 C CA . ARG A 1 100 ? 3.141 -6.326 -20.732 1.00 89.50 100 ARG A CA 1
ATOM 760 C C . ARG A 1 100 ? 2.653 -4.988 -20.170 1.00 89.50 100 ARG A C 1
ATOM 762 O O . ARG A 1 100 ? 2.684 -4.840 -18.951 1.00 89.50 100 ARG A O 1
ATOM 769 N N . PRO A 1 101 ? 2.180 -4.057 -21.014 1.00 88.50 101 PRO A N 1
ATOM 770 C CA . PRO A 1 101 ? 1.582 -2.824 -20.524 1.00 88.50 101 PRO A CA 1
ATOM 771 C C . PRO A 1 101 ? 0.336 -3.140 -19.692 1.00 88.50 101 PRO A C 1
ATOM 773 O O . PRO A 1 101 ? -0.364 -4.127 -19.944 1.00 88.50 101 PRO A O 1
ATOM 776 N N . TRP A 1 102 ? 0.055 -2.291 -18.712 1.00 91.19 102 TRP A N 1
ATOM 777 C CA . TRP A 1 102 ? -1.133 -2.370 -17.870 1.00 91.19 102 TRP A CA 1
ATOM 778 C C . TRP A 1 102 ? -1.769 -0.989 -17.743 1.00 91.19 102 TRP A C 1
ATOM 780 O O . TRP A 1 102 ? -1.109 0.033 -17.899 1.00 91.19 102 TRP A O 1
ATOM 790 N N . ASP A 1 103 ? -3.058 -0.975 -17.429 1.00 94.31 103 ASP A N 1
ATOM 791 C CA . ASP A 1 103 ? -3.766 0.243 -17.057 1.00 94.31 103 ASP A CA 1
ATOM 792 C C . ASP A 1 103 ? -3.398 0.625 -15.613 1.00 94.31 103 ASP A C 1
ATOM 794 O O . ASP A 1 103 ? -3.550 -0.183 -14.688 1.00 94.31 103 ASP A O 1
ATOM 798 N N . HIS A 1 104 ? -2.877 1.837 -15.416 1.00 95.12 104 HIS A N 1
ATOM 799 C CA . HIS A 1 104 ? -2.425 2.312 -14.107 1.00 95.12 104 HIS A CA 1
ATOM 800 C C . HIS A 1 104 ? -3.548 2.416 -13.075 1.00 95.12 104 HIS A C 1
ATOM 802 O O . HIS A 1 104 ? -3.317 2.119 -11.900 1.00 95.12 104 HIS A O 1
ATOM 808 N N . TYR A 1 105 ? -4.760 2.775 -13.494 1.00 97.50 105 TYR A N 1
ATOM 809 C CA . TYR A 1 105 ? -5.899 2.904 -12.594 1.00 97.50 105 TYR A CA 1
ATOM 810 C C . TYR A 1 105 ? -6.357 1.523 -12.134 1.00 97.50 105 TYR A C 1
ATOM 812 O O . TYR A 1 105 ? -6.408 1.250 -10.935 1.00 97.50 105 TYR A O 1
ATOM 820 N N . LEU A 1 106 ? -6.611 0.613 -13.079 1.00 97.44 106 LEU A N 1
ATOM 821 C CA . LEU A 1 106 ? -7.089 -0.735 -12.768 1.00 97.44 106 LEU A CA 1
ATOM 822 C C . LEU A 1 106 ? -6.064 -1.532 -11.956 1.00 97.44 106 LEU A C 1
ATOM 824 O O . LEU A 1 106 ? -6.442 -2.217 -11.005 1.00 97.44 106 LEU A O 1
ATOM 828 N N . MET A 1 107 ? -4.771 -1.419 -12.282 1.00 96.50 107 MET A N 1
ATOM 829 C CA . MET A 1 107 ? -3.710 -2.061 -11.501 1.00 96.50 107 MET A CA 1
ATOM 830 C C . MET A 1 107 ? -3.678 -1.527 -10.066 1.00 96.50 107 MET A C 1
ATOM 832 O O . MET A 1 107 ? -3.561 -2.310 -9.121 1.00 96.50 107 MET A O 1
ATOM 836 N N . THR A 1 108 ? -3.817 -0.211 -9.892 1.00 97.56 108 THR A N 1
ATOM 837 C CA . THR A 1 108 ? -3.843 0.426 -8.570 1.00 97.56 108 THR A CA 1
ATOM 838 C C . THR A 1 108 ? -5.047 -0.023 -7.753 1.00 97.56 108 THR A C 1
ATOM 840 O O . THR A 1 108 ? -4.871 -0.480 -6.625 1.00 97.56 108 THR A O 1
ATOM 843 N N . VAL A 1 109 ? -6.252 0.024 -8.328 1.00 98.12 109 VAL A N 1
ATOM 844 C CA . VAL 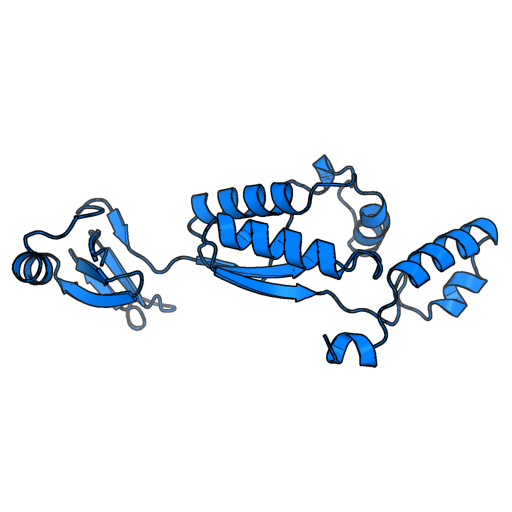A 1 109 ? -7.486 -0.398 -7.650 1.00 98.12 109 VAL A CA 1
ATOM 845 C C . VAL A 1 109 ? -7.397 -1.864 -7.226 1.00 98.12 109 VAL A C 1
ATOM 847 O O . VAL A 1 109 ? -7.663 -2.192 -6.072 1.00 98.12 109 VAL A O 1
ATOM 850 N N . TYR A 1 110 ? -6.941 -2.746 -8.117 1.00 97.94 110 TYR A N 1
ATOM 851 C CA . TYR A 1 110 ? -6.776 -4.165 -7.800 1.00 97.94 110 TYR A CA 1
ATOM 852 C C . TYR A 1 110 ? -5.708 -4.419 -6.723 1.00 97.94 110 TYR A C 1
ATOM 854 O O . TYR A 1 110 ? -5.858 -5.292 -5.868 1.00 97.94 110 TYR A O 1
ATOM 862 N N . THR A 1 111 ? -4.628 -3.637 -6.730 1.00 97.19 111 THR A N 1
ATOM 863 C CA . THR A 1 111 ? -3.601 -3.679 -5.680 1.00 97.19 111 THR A CA 1
ATOM 864 C C . THR A 1 111 ? -4.172 -3.240 -4.330 1.00 97.19 111 THR A C 1
ATOM 866 O O . THR A 1 111 ? -3.931 -3.891 -3.314 1.00 97.19 111 THR A O 1
ATOM 869 N N . ALA A 1 112 ? -4.943 -2.151 -4.309 1.00 97.94 112 ALA A N 1
ATOM 870 C CA . ALA A 1 112 ? -5.588 -1.631 -3.110 1.00 97.94 112 ALA A CA 1
ATOM 871 C C . ALA A 1 112 ? -6.609 -2.619 -2.531 1.00 97.94 112 ALA A C 1
ATOM 873 O O . ALA A 1 112 ? -6.595 -2.839 -1.326 1.00 97.94 112 ALA A O 1
ATOM 874 N N . MET A 1 113 ? -7.421 -3.273 -3.370 1.00 97.56 113 MET A N 1
ATOM 875 C CA . MET A 1 113 ? -8.366 -4.311 -2.932 1.00 97.56 113 MET A CA 1
ATOM 876 C C . MET A 1 113 ? -7.662 -5.424 -2.149 1.00 97.56 113 MET A C 1
ATOM 878 O O . MET A 1 113 ? -8.050 -5.709 -1.022 1.00 97.56 113 MET A O 1
ATOM 882 N N . GLN A 1 114 ? -6.571 -5.977 -2.686 1.00 97.38 114 GLN A N 1
ATOM 883 C CA . GLN A 1 114 ? -5.809 -7.028 -1.999 1.00 97.38 114 GLN A CA 1
ATOM 884 C C . GLN A 1 114 ? -5.187 -6.538 -0.683 1.00 97.38 114 GLN A C 1
ATOM 886 O O . GLN A 1 114 ? -5.170 -7.257 0.316 1.00 97.38 114 GLN A O 1
ATOM 891 N N . MET A 1 115 ? -4.690 -5.297 -0.655 1.00 97.69 115 MET A N 1
ATOM 892 C CA . MET A 1 115 ? -4.170 -4.685 0.569 1.00 97.69 115 MET A CA 1
ATOM 893 C C . MET A 1 115 ? -5.266 -4.544 1.632 1.00 97.69 115 MET A C 1
ATOM 895 O O . MET A 1 115 ? -5.055 -4.982 2.764 1.00 97.69 115 MET A O 1
ATOM 899 N N . ILE A 1 116 ? -6.438 -4.029 1.263 1.00 97.75 116 ILE A N 1
ATOM 900 C CA . ILE A 1 116 ? -7.590 -3.869 2.159 1.00 97.75 116 ILE A CA 1
ATOM 901 C C . ILE A 1 116 ? -8.064 -5.230 2.685 1.00 97.75 116 ILE A C 1
ATOM 903 O O . ILE A 1 116 ? -8.230 -5.384 3.893 1.00 97.75 116 ILE A O 1
ATOM 907 N N . GLU A 1 117 ? -8.206 -6.234 1.815 1.00 97.56 117 GLU A N 1
ATOM 908 C CA . GLU A 1 117 ? -8.588 -7.605 2.198 1.00 97.56 117 GLU A CA 1
ATOM 909 C C . GLU A 1 117 ? -7.609 -8.233 3.203 1.00 97.56 117 GLU A C 1
ATOM 911 O O . GLU A 1 117 ? -8.008 -9.035 4.045 1.00 97.56 117 GLU A O 1
ATOM 916 N N . SER A 1 118 ? -6.335 -7.833 3.157 1.00 97.06 118 SER A N 1
ATOM 917 C CA . SER A 1 118 ? -5.296 -8.268 4.102 1.00 97.06 118 SER A CA 1
ATOM 918 C C . SER A 1 118 ? -5.162 -7.394 5.361 1.00 97.06 118 SER A C 1
ATOM 920 O O . SER A 1 118 ? -4.284 -7.640 6.188 1.00 97.06 118 SER A O 1
ATOM 922 N N . GLY A 1 119 ? -6.004 -6.367 5.527 1.00 97.75 119 GLY A N 1
ATOM 923 C CA . GLY A 1 119 ? -5.979 -5.454 6.677 1.00 97.75 119 GLY A CA 1
ATOM 924 C C . GLY A 1 119 ? -4.978 -4.295 6.571 1.00 97.75 119 GLY A C 1
ATOM 925 O O . GLY A 1 119 ? -4.756 -3.586 7.554 1.00 97.75 119 GLY A O 1
ATOM 926 N N . THR A 1 120 ? -4.372 -4.077 5.400 1.00 98.25 120 THR A N 1
ATOM 927 C CA . THR A 1 120 ? -3.537 -2.898 5.119 1.00 98.25 120 THR A CA 1
ATOM 928 C C . THR A 1 120 ? -4.417 -1.700 4.791 1.00 98.25 120 THR A C 1
ATOM 930 O O . THR A 1 120 ? -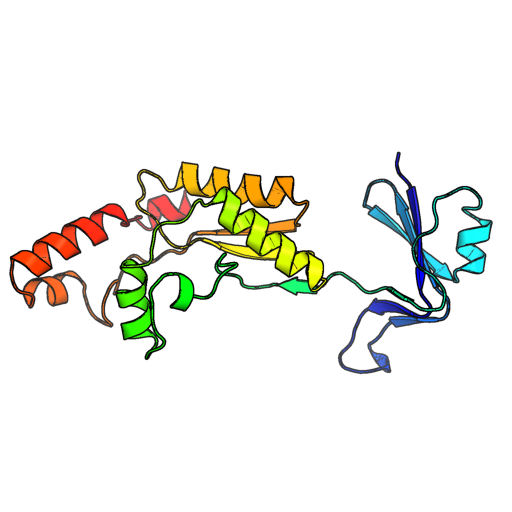5.258 -1.769 3.902 1.00 98.25 120 THR A O 1
ATOM 933 N N . THR A 1 121 ? -4.196 -0.580 5.478 1.00 98.00 121 THR A N 1
ATOM 934 C CA . THR A 1 121 ? -4.986 0.654 5.297 1.00 98.00 121 THR A CA 1
ATOM 935 C C . THR A 1 121 ? -4.149 1.839 4.831 1.00 98.00 121 THR A C 1
ATOM 937 O O . THR A 1 121 ? -4.694 2.857 4.401 1.00 98.00 121 THR A O 1
ATOM 940 N N . THR A 1 122 ? -2.820 1.727 4.925 1.00 98.50 122 THR A N 1
ATOM 941 C CA . THR A 1 122 ? -1.878 2.764 4.495 1.00 98.50 122 THR A CA 1
ATOM 942 C C . THR A 1 122 ? -0.753 2.157 3.673 1.00 98.50 122 THR A C 1
ATOM 944 O O . THR A 1 122 ? -0.210 1.117 4.047 1.00 98.50 122 THR A O 1
ATOM 947 N N . VAL A 1 123 ? -0.372 2.817 2.580 1.00 98.12 123 VAL A N 1
ATOM 948 C CA . VAL A 1 123 ? 0.719 2.379 1.704 1.00 98.12 123 VAL A CA 1
ATOM 949 C C . VAL A 1 123 ? 1.672 3.523 1.367 1.00 98.12 123 VAL A C 1
ATOM 951 O O . VAL A 1 123 ? 1.249 4.648 1.118 1.00 98.12 123 VAL A O 1
ATOM 954 N N . MET A 1 124 ? 2.967 3.220 1.324 1.00 97.94 124 MET A N 1
ATOM 955 C CA . MET A 1 124 ? 3.969 4.014 0.619 1.00 97.94 124 MET A CA 1
ATOM 956 C C . MET A 1 124 ? 4.166 3.423 -0.777 1.00 97.94 124 MET A C 1
ATOM 958 O O . MET A 1 124 ? 4.746 2.346 -0.938 1.00 97.94 124 MET A O 1
ATOM 962 N N . TYR A 1 125 ? 3.652 4.112 -1.787 1.00 97.00 125 TYR A N 1
ATOM 963 C CA . TYR A 1 125 ? 3.712 3.699 -3.177 1.00 97.00 125 TYR A CA 1
ATOM 964 C C . TYR A 1 125 ? 4.922 4.308 -3.880 1.00 97.00 125 TYR A C 1
ATOM 966 O O . TYR A 1 125 ? 5.035 5.523 -4.003 1.00 97.00 125 TYR A O 1
ATOM 974 N N . ASN A 1 126 ? 5.799 3.450 -4.394 1.00 95.94 126 ASN A N 1
ATOM 975 C CA . ASN A 1 126 ? 6.983 3.842 -5.148 1.00 95.94 126 ASN A CA 1
ATOM 976 C C . ASN A 1 126 ? 6.747 3.577 -6.638 1.00 95.94 126 ASN A C 1
ATOM 978 O O . ASN A 1 126 ? 6.950 2.452 -7.122 1.00 95.94 126 ASN A O 1
ATOM 982 N N . HIS A 1 127 ? 6.309 4.612 -7.355 1.00 94.00 127 HIS A N 1
ATOM 983 C CA . HIS A 1 127 ? 6.066 4.567 -8.791 1.00 94.00 127 HIS A CA 1
ATOM 984 C C . HIS A 1 127 ? 7.382 4.350 -9.544 1.00 94.00 127 HIS A C 1
ATOM 986 O O . HIS A 1 127 ? 8.395 4.989 -9.261 1.00 94.00 127 HIS A O 1
ATOM 992 N N . SER A 1 128 ? 7.381 3.404 -10.484 1.00 89.12 128 SER A N 1
ATOM 993 C CA . SER A 1 128 ? 8.544 3.176 -11.349 1.00 89.12 128 SER A CA 1
ATOM 994 C C . SER A 1 128 ? 8.649 4.313 -12.359 1.00 89.12 128 SER A C 1
ATOM 996 O O . SER A 1 128 ? 7.629 4.828 -12.789 1.00 89.12 128 SER A O 1
ATOM 998 N N . LEU A 1 129 ? 9.861 4.685 -12.759 1.00 84.69 129 LEU A N 1
ATOM 999 C CA . LEU A 1 129 ? 10.048 5.735 -13.752 1.00 84.69 129 LEU A CA 1
ATOM 1000 C C . LEU A 1 129 ? 9.493 5.276 -15.106 1.00 84.69 129 LEU A C 1
ATOM 1002 O O . LEU A 1 129 ? 10.009 4.330 -15.707 1.00 84.69 129 LEU A O 1
ATOM 1006 N N . THR A 1 130 ? 8.426 5.928 -15.549 1.00 88.25 130 THR A N 1
ATOM 1007 C CA . THR A 1 130 ? 7.862 5.820 -16.895 1.00 88.25 130 THR A CA 1
ATOM 1008 C C . THR A 1 130 ? 8.458 6.916 -17.786 1.00 88.25 130 THR A C 1
ATOM 1010 O O . THR A 1 130 ? 9.205 7.772 -17.295 1.00 88.25 130 THR A O 1
ATOM 1013 N N . PRO A 1 131 ? 8.229 6.888 -19.113 1.00 91.12 131 PRO A N 1
ATOM 1014 C CA . PRO A 1 131 ? 8.643 7.988 -19.970 1.00 91.12 131 PRO A CA 1
ATOM 1015 C C . PRO A 1 131 ? 8.146 9.334 -19.434 1.00 91.12 131 PRO A C 1
ATOM 1017 O O . PRO A 1 131 ? 6.975 9.479 -19.100 1.00 91.12 131 PRO A O 1
ATOM 1020 N N . ILE A 1 132 ? 9.020 10.343 -19.398 1.00 90.94 132 ILE A N 1
ATOM 1021 C CA . ILE A 1 132 ? 8.710 11.650 -18.788 1.00 90.94 132 ILE A CA 1
ATOM 1022 C C . ILE A 1 132 ? 7.483 12.305 -19.431 1.00 90.94 132 ILE A C 1
ATOM 1024 O O . ILE A 1 132 ? 6.725 12.994 -18.759 1.00 90.94 132 ILE A O 1
ATOM 1028 N N . ALA A 1 133 ? 7.248 12.027 -20.715 1.00 92.38 133 ALA A N 1
ATOM 1029 C CA . ALA A 1 133 ? 6.094 12.519 -21.458 1.00 92.38 133 ALA A CA 1
ATOM 1030 C C . ALA A 1 133 ? 4.731 12.085 -20.881 1.00 92.38 133 ALA A C 1
ATOM 1032 O O . ALA A 1 133 ? 3.752 12.780 -21.129 1.00 92.38 133 ALA A O 1
ATOM 1033 N N . THR A 1 134 ? 4.654 10.967 -20.148 1.00 92.56 134 THR A N 1
ATOM 1034 C CA . THR A 1 134 ? 3.406 10.452 -19.546 1.00 92.56 134 THR A CA 1
ATOM 1035 C C . THR A 1 134 ? 3.428 10.466 -18.021 1.00 92.56 134 THR A C 1
ATOM 1037 O O . THR A 1 134 ? 2.436 10.119 -17.391 1.00 92.56 134 THR A O 1
ATOM 1040 N N . LEU A 1 135 ? 4.542 10.873 -17.408 1.00 91.50 135 LEU A N 1
ATOM 1041 C CA . LEU A 1 135 ? 4.774 10.705 -15.976 1.00 91.50 135 LEU A CA 1
ATOM 1042 C C . LEU A 1 135 ? 3.743 11.443 -15.104 1.00 91.50 135 LEU A C 1
ATOM 1044 O O . LEU A 1 135 ? 3.377 10.937 -14.049 1.00 91.50 135 LEU A O 1
ATOM 1048 N N . GLU A 1 136 ? 3.276 12.623 -15.511 1.00 92.44 136 GLU A N 1
ATOM 1049 C CA . GLU A 1 136 ? 2.234 13.373 -14.788 1.00 92.44 136 GLU A CA 1
ATOM 1050 C C . GLU A 1 136 ? 0.867 12.672 -14.879 1.00 92.44 136 GLU A C 1
ATOM 1052 O O . GLU A 1 136 ? 0.223 12.425 -13.863 1.00 92.44 136 GLU A O 1
ATOM 1057 N N . GLU A 1 137 ? 0.471 12.238 -16.078 1.00 95.69 137 GLU A N 1
ATOM 1058 C CA . GLU A 1 137 ? -0.770 11.482 -16.290 1.00 95.69 137 GLU A CA 1
ATOM 1059 C C . GLU A 1 137 ? -0.770 10.151 -15.518 1.00 95.69 137 GLU A C 1
ATOM 1061 O O . GLU A 1 137 ? -1.782 9.757 -14.928 1.00 95.69 137 GLU A O 1
ATOM 1066 N N . ASP A 1 138 ? 0.377 9.470 -15.480 1.00 95.12 138 ASP A N 1
ATOM 1067 C CA . ASP A 1 138 ? 0.567 8.236 -14.724 1.00 95.12 138 ASP A CA 1
ATOM 1068 C C . ASP A 1 138 ? 0.376 8.470 -13.217 1.00 95.12 138 ASP A C 1
ATOM 1070 O O . ASP A 1 138 ? -0.307 7.685 -12.552 1.00 95.12 138 ASP A O 1
ATOM 1074 N N . GLN A 1 139 ? 0.933 9.561 -12.678 1.00 95.12 139 GLN A N 1
ATOM 1075 C CA . GLN A 1 139 ? 0.759 9.955 -11.276 1.00 95.12 139 GLN A CA 1
ATOM 1076 C C . GLN A 1 139 ? -0.704 10.220 -10.944 1.00 95.12 139 GLN A C 1
ATOM 1078 O O . GLN A 1 139 ? -1.231 9.608 -10.013 1.00 95.12 139 GLN A O 1
ATOM 1083 N N . ASP A 1 140 ? -1.365 11.077 -11.720 1.00 96.81 140 ASP A N 1
ATOM 1084 C CA . ASP A 1 140 ? -2.771 11.430 -11.517 1.00 96.81 140 ASP A CA 1
ATOM 1085 C C . ASP A 1 140 ? -3.660 10.188 -11.566 1.00 96.81 140 ASP A C 1
ATOM 1087 O O . ASP A 1 140 ? -4.553 10.000 -10.736 1.00 96.81 140 ASP A O 1
ATOM 1091 N N . THR A 1 141 ? -3.382 9.289 -12.508 1.00 97.62 141 THR A N 1
ATOM 1092 C CA . THR A 1 141 ? -4.133 8.046 -12.683 1.00 97.62 141 THR A CA 1
ATOM 1093 C C . THR A 1 141 ? -3.957 7.096 -11.499 1.00 97.62 141 THR A C 1
ATOM 1095 O O . THR A 1 141 ? -4.944 6.527 -11.018 1.00 97.62 141 THR A O 1
ATOM 1098 N N . VAL A 1 142 ? -2.732 6.939 -10.989 1.00 97.38 142 VAL A N 1
ATOM 1099 C CA . VAL A 1 142 ? -2.456 6.112 -9.803 1.00 97.38 142 VAL A CA 1
ATOM 1100 C C . VAL A 1 142 ? -3.062 6.737 -8.544 1.00 97.38 142 VAL A C 1
ATOM 1102 O O . VAL A 1 142 ? -3.751 6.051 -7.789 1.00 97.38 142 VAL A O 1
ATOM 1105 N N . LEU A 1 143 ? -2.855 8.034 -8.312 1.00 97.50 143 LEU A N 1
ATOM 1106 C CA . LEU A 1 143 ? -3.384 8.730 -7.136 1.00 97.50 143 LEU A CA 1
ATOM 1107 C C . LEU A 1 143 ? -4.914 8.716 -7.115 1.00 97.50 143 LEU A C 1
ATOM 1109 O O . LEU A 1 143 ? -5.500 8.452 -6.065 1.00 97.50 143 LEU A O 1
ATOM 1113 N N . ARG A 1 144 ? -5.561 8.899 -8.272 1.00 98.38 144 ARG A N 1
ATOM 1114 C CA . ARG A 1 144 ? -7.012 8.730 -8.419 1.00 98.38 144 ARG A CA 1
ATOM 1115 C C . ARG A 1 144 ? -7.454 7.310 -8.073 1.00 98.38 144 ARG A C 1
ATOM 1117 O O . ARG A 1 144 ? -8.416 7.147 -7.333 1.00 98.38 144 ARG A O 1
ATOM 1124 N N . GLY A 1 145 ? -6.732 6.290 -8.542 1.00 98.12 145 GLY A N 1
ATOM 1125 C CA . GLY A 1 145 ? -7.004 4.892 -8.191 1.00 98.12 145 GLY A CA 1
ATOM 1126 C C . GLY A 1 145 ? -6.975 4.643 -6.683 1.00 98.12 145 GLY A C 1
ATOM 1127 O O . GLY A 1 145 ? -7.882 4.015 -6.143 1.00 98.12 145 GLY A O 1
ATOM 1128 N N . PHE A 1 146 ? -5.978 5.177 -5.975 1.00 98.12 146 PHE A N 1
ATOM 1129 C CA . PHE A 1 146 ? -5.937 5.071 -4.515 1.00 98.12 146 PHE A CA 1
ATOM 1130 C C . PHE A 1 146 ? -7.051 5.864 -3.830 1.00 98.12 146 PHE A C 1
ATOM 1132 O O . PHE A 1 146 ? -7.691 5.329 -2.921 1.00 98.12 146 PHE A O 1
ATOM 1139 N N . ALA A 1 147 ? -7.316 7.095 -4.276 1.00 98.19 147 ALA A N 1
ATOM 1140 C CA . ALA A 1 147 ? -8.364 7.945 -3.718 1.00 98.19 147 ALA A CA 1
ATOM 1141 C C . ALA A 1 147 ? -9.749 7.285 -3.813 1.00 98.19 147 ALA A C 1
ATOM 1143 O O . ALA A 1 147 ? -10.458 7.217 -2.810 1.00 98.19 147 ALA A O 1
ATOM 1144 N N . ASP A 1 148 ? -10.089 6.712 -4.971 1.00 98.56 148 ASP A N 1
ATOM 1145 C CA . ASP A 1 148 ? -11.371 6.032 -5.201 1.00 98.56 148 ASP A CA 1
ATOM 1146 C C . ASP A 1 148 ? -11.548 4.779 -4.322 1.00 98.56 148 ASP A C 1
ATOM 1148 O O . ASP A 1 148 ? -12.671 4.381 -4.020 1.00 98.56 148 ASP A O 1
ATOM 1152 N N . THR A 1 149 ? -10.448 4.163 -3.874 1.00 97.81 149 THR A N 1
ATOM 1153 C CA . THR A 1 149 ? -10.478 3.005 -2.956 1.00 97.81 149 THR A CA 1
ATOM 1154 C C . THR A 1 149 ? -10.491 3.388 -1.476 1.00 97.81 149 THR A C 1
ATOM 1156 O O . THR A 1 149 ? -10.620 2.514 -0.622 1.00 97.81 149 THR A O 1
ATOM 1159 N N . GLY A 1 150 ? -10.335 4.675 -1.148 1.00 97.00 150 GLY A N 1
ATOM 1160 C CA . GLY A 1 150 ? -10.224 5.153 0.233 1.00 97.00 150 GLY A CA 1
ATOM 1161 C C . GLY A 1 150 ? -8.888 4.828 0.916 1.00 97.00 150 GLY A C 1
ATOM 1162 O O . GLY A 1 150 ? -8.756 5.024 2.125 1.00 97.00 150 GLY A O 1
ATOM 1163 N N . MET A 1 151 ? -7.887 4.346 0.171 1.00 97.38 151 MET A N 1
ATOM 1164 C CA . MET A 1 151 ? -6.564 4.014 0.706 1.00 97.38 151 MET A CA 1
ATOM 1165 C C . MET A 1 151 ? -5.772 5.265 1.085 1.00 97.38 151 MET A C 1
ATOM 1167 O O . MET A 1 151 ? -5.582 6.179 0.277 1.00 97.38 151 MET A O 1
ATOM 1171 N N . ARG A 1 152 ? -5.190 5.267 2.289 1.00 98.25 152 ARG A N 1
ATOM 1172 C CA . ARG A 1 152 ? -4.227 6.300 2.681 1.00 98.25 152 ARG A CA 1
ATOM 1173 C C . ARG A 1 152 ? -2.897 6.044 1.978 1.00 98.25 152 ARG A C 1
ATOM 1175 O O . ARG A 1 152 ? -2.290 4.992 2.165 1.00 98.25 152 ARG A O 1
ATOM 1182 N N . THR A 1 153 ? -2.428 7.014 1.204 1.00 98.00 153 THR A N 1
ATOM 1183 C CA . THR A 1 153 ? -1.282 6.808 0.313 1.00 98.00 153 THR A CA 1
ATOM 1184 C C . THR A 1 153 ? -0.235 7.893 0.501 1.00 98.00 153 THR A C 1
ATOM 1186 O O . THR A 1 153 ? -0.532 9.079 0.383 1.00 98.00 153 THR A O 1
ATOM 1189 N N . ALA A 1 154 ? 0.995 7.472 0.778 1.00 97.38 154 ALA A N 1
ATOM 1190 C CA . ALA A 1 154 ? 2.192 8.251 0.496 1.00 97.38 154 ALA A CA 1
ATOM 1191 C C . ALA A 1 154 ? 2.723 7.818 -0.875 1.00 97.38 154 ALA A C 1
ATOM 1193 O O . ALA A 1 154 ? 2.641 6.640 -1.224 1.00 97.38 154 ALA A O 1
ATOM 1194 N N . PHE A 1 155 ? 3.238 8.756 -1.661 1.00 95.94 155 PHE A N 1
ATOM 1195 C CA . PHE A 1 155 ? 3.616 8.508 -3.048 1.00 95.94 155 PHE A CA 1
ATOM 1196 C C . PHE A 1 155 ? 5.011 9.064 -3.330 1.00 95.94 155 PHE A C 1
ATOM 1198 O O . PHE A 1 155 ? 5.346 10.166 -2.899 1.00 95.94 155 PHE A O 1
ATOM 1205 N N . SER A 1 156 ? 5.819 8.300 -4.057 1.00 94.38 156 SER A N 1
ATOM 1206 C CA . SER A 1 156 ? 7.109 8.729 -4.592 1.00 94.38 156 SER A CA 1
ATOM 1207 C C . SER A 1 156 ? 7.281 8.249 -6.027 1.00 94.38 156 SER A C 1
ATOM 1209 O O . SER A 1 156 ? 6.659 7.278 -6.467 1.00 94.38 156 SER A O 1
ATOM 1211 N N . ILE A 1 157 ? 8.185 8.909 -6.742 1.00 92.44 157 ILE A N 1
ATOM 1212 C CA . ILE A 1 157 ? 8.620 8.516 -8.078 1.00 92.44 157 ILE A CA 1
ATOM 1213 C C . ILE A 1 157 ? 10.063 8.049 -7.959 1.00 92.44 157 ILE A C 1
ATOM 1215 O O . ILE A 1 157 ? 10.893 8.714 -7.344 1.00 92.44 157 ILE A O 1
ATOM 1219 N N . SER A 1 158 ? 10.385 6.892 -8.531 1.00 89.44 158 SER A N 1
ATOM 1220 C CA . SER A 1 158 ? 11.762 6.410 -8.527 1.00 89.44 158 SER A CA 1
ATOM 1221 C C . SER A 1 158 ? 12.668 7.347 -9.327 1.00 89.44 158 SER A C 1
ATOM 1223 O O . SER A 1 158 ? 12.337 7.712 -10.453 1.00 89.44 158 SER A O 1
ATOM 1225 N N . PHE A 1 159 ? 13.846 7.646 -8.787 1.00 87.31 159 PHE A N 1
ATOM 1226 C CA . PHE A 1 159 ? 14.835 8.521 -9.406 1.00 87.31 159 PHE A CA 1
ATOM 1227 C C . PHE A 1 159 ? 16.163 7.785 -9.618 1.00 87.31 159 PHE A C 1
ATOM 1229 O O . PHE A 1 159 ? 16.679 7.142 -8.700 1.00 87.31 159 PHE A O 1
ATOM 1236 N N . ARG A 1 160 ? 16.713 7.857 -10.838 1.00 88.81 160 ARG A N 1
ATOM 1237 C CA . ARG A 1 160 ? 18.024 7.288 -11.191 1.00 88.81 160 ARG A CA 1
ATOM 1238 C C . ARG A 1 160 ? 18.630 8.007 -12.399 1.00 88.81 160 ARG A C 1
ATOM 1240 O O . ARG A 1 160 ? 18.135 7.860 -13.510 1.00 88.81 160 ARG A O 1
ATOM 1247 N N . GLU A 1 161 ? 19.745 8.704 -12.194 1.00 88.38 161 GLU A N 1
ATOM 1248 C CA . GLU A 1 161 ? 20.431 9.468 -13.256 1.00 88.38 161 GLU A CA 1
ATOM 1249 C C . GLU A 1 161 ? 21.750 8.825 -13.731 1.00 88.38 161 GLU A C 1
ATOM 1251 O O . GLU A 1 161 ? 22.280 9.182 -14.777 1.00 88.38 161 GLU A O 1
ATOM 1256 N N . GLN A 1 162 ? 22.276 7.843 -12.995 1.00 90.81 162 GLN A N 1
ATOM 1257 C CA . GLN A 1 162 ? 23.557 7.184 -13.281 1.00 90.81 162 GLN A CA 1
ATOM 1258 C C . GLN A 1 162 ? 23.416 5.665 -13.182 1.00 90.81 162 GLN A C 1
ATOM 1260 O O . GLN A 1 162 ? 22.533 5.176 -12.471 1.00 90.81 162 GLN A O 1
ATOM 1265 N N . ASN A 1 163 ? 24.311 4.929 -13.853 1.00 92.44 163 ASN A N 1
ATOM 1266 C CA . ASN A 1 163 ? 24.382 3.464 -13.810 1.00 92.44 163 ASN A CA 1
ATOM 1267 C C . ASN A 1 163 ? 23.004 2.834 -14.081 1.00 92.44 163 ASN A C 1
ATOM 1269 O O . ASN A 1 163 ? 22.481 2.031 -13.300 1.00 92.44 163 ASN A O 1
ATOM 1273 N N . ARG A 1 164 ? 22.340 3.287 -15.151 1.00 90.69 164 ARG A N 1
ATOM 1274 C CA . ARG A 1 164 ? 20.920 2.980 -15.389 1.00 90.69 164 ARG A CA 1
ATOM 1275 C C . ARG A 1 164 ? 20.702 1.547 -15.859 1.00 90.69 164 ARG A C 1
ATOM 1277 O O . ARG A 1 164 ? 19.598 1.032 -15.694 1.00 90.69 164 ARG A O 1
ATOM 1284 N N . VAL A 1 165 ? 21.747 0.903 -16.379 1.00 90.75 165 VAL A N 1
ATOM 1285 C CA . VAL A 1 165 ? 21.683 -0.449 -16.962 1.00 90.75 165 VAL A CA 1
ATOM 1286 C C . VAL A 1 165 ? 22.626 -1.430 -16.270 1.00 90.75 165 VAL A C 1
ATOM 1288 O O . VAL A 1 165 ? 22.216 -2.533 -15.922 1.00 90.75 165 VAL A O 1
ATOM 1291 N N . VAL A 1 166 ? 23.878 -1.025 -16.053 1.00 92.06 166 VAL A N 1
ATOM 1292 C CA . VAL A 1 166 ? 24.928 -1.830 -15.414 1.00 92.06 166 VAL A CA 1
ATOM 1293 C C . VAL A 1 166 ? 25.612 -1.019 -14.316 1.00 92.06 166 VAL A C 1
ATOM 1295 O O . VAL A 1 166 ? 25.457 0.199 -14.259 1.00 92.06 166 VAL A O 1
ATOM 1298 N N . TYR A 1 167 ? 26.398 -1.675 -13.458 1.00 91.81 167 TYR A N 1
ATOM 1299 C CA . TYR A 1 167 ? 27.229 -1.013 -12.444 1.00 91.81 167 TYR A CA 1
ATOM 1300 C C . TYR A 1 167 ? 28.456 -0.317 -13.071 1.00 91.81 167 TYR A C 1
ATOM 1302 O O . TYR A 1 167 ? 29.600 -0.682 -12.806 1.00 91.81 167 TYR A O 1
ATOM 1310 N N . GLY A 1 168 ? 28.216 0.663 -13.939 1.00 93.75 168 GLY A N 1
ATOM 1311 C CA . GLY A 1 168 ? 29.230 1.443 -14.639 1.00 93.75 168 GLY A CA 1
ATOM 1312 C C . GLY A 1 168 ? 28.607 2.566 -15.467 1.00 93.75 168 GLY A C 1
ATOM 1313 O O . GLY A 1 168 ? 27.393 2.600 -15.662 1.00 93.75 168 GLY A O 1
ATOM 1314 N N . ASP A 1 169 ? 29.456 3.471 -15.957 1.00 95.44 169 ASP A N 1
ATOM 1315 C CA . ASP A 1 169 ? 29.035 4.635 -16.739 1.00 95.44 169 ASP A CA 1
ATOM 1316 C C . ASP A 1 169 ? 28.224 4.242 -17.989 1.00 95.44 169 ASP A C 1
ATOM 1318 O O . ASP A 1 169 ? 28.629 3.379 -18.776 1.00 95.44 169 ASP A O 1
ATOM 1322 N N . ASP A 1 170 ? 27.087 4.914 -18.188 1.00 94.69 170 ASP A N 1
ATOM 1323 C CA . ASP A 1 170 ? 26.137 4.583 -19.251 1.00 94.69 170 ASP A CA 1
ATOM 1324 C C . ASP A 1 170 ? 26.747 4.764 -20.648 1.00 94.69 170 ASP A C 1
ATOM 1326 O O . ASP A 1 170 ? 26.499 3.945 -21.532 1.00 94.69 170 ASP A O 1
ATOM 1330 N N . GLN A 1 171 ? 27.542 5.820 -20.873 1.00 95.12 171 GLN A N 1
ATOM 1331 C CA . GLN A 1 171 ? 28.141 6.084 -22.189 1.00 95.12 171 GLN A CA 1
ATOM 1332 C C . GLN A 1 171 ? 29.219 5.059 -22.522 1.00 95.12 171 GLN A C 1
ATOM 1334 O O . GLN A 1 171 ? 29.281 4.562 -23.647 1.00 95.12 171 GLN A O 1
ATOM 1339 N N . THR A 1 172 ? 30.021 4.691 -21.526 1.00 96.94 172 THR A N 1
ATOM 1340 C CA . THR A 1 172 ? 31.014 3.624 -21.640 1.00 96.94 172 THR A CA 1
ATOM 1341 C C . THR A 1 172 ? 30.337 2.306 -22.009 1.00 96.94 172 THR A C 1
ATOM 1343 O O . THR A 1 172 ? 30.756 1.656 -22.967 1.00 96.94 172 THR A O 1
ATOM 1346 N N . PHE A 1 173 ? 29.245 1.942 -21.330 1.00 96.25 173 PHE A N 1
ATOM 1347 C CA . PHE A 1 173 ? 28.481 0.739 -21.661 1.00 96.25 173 PHE A CA 1
ATOM 1348 C C . PHE A 1 173 ? 27.883 0.797 -23.075 1.00 96.25 173 PHE A C 1
ATOM 1350 O O . PHE A 1 173 ? 28.083 -0.131 -23.857 1.00 96.25 173 PHE A O 1
ATOM 1357 N N . LEU A 1 174 ? 27.225 1.904 -23.439 1.00 96.88 174 LEU A N 1
ATOM 1358 C CA . LEU A 1 174 ? 26.647 2.109 -24.774 1.00 96.88 174 LEU A CA 1
ATOM 1359 C C . LEU A 1 174 ? 27.696 2.008 -25.890 1.00 96.88 174 LEU A C 1
ATOM 1361 O O . LEU A 1 174 ? 27.396 1.472 -26.953 1.00 96.88 174 LEU A O 1
ATOM 1365 N N . SER A 1 175 ? 28.921 2.489 -25.655 1.00 97.12 175 SER A N 1
ATOM 1366 C CA . SER A 1 175 ? 30.017 2.436 -26.635 1.00 97.12 175 SER A CA 1
ATOM 1367 C C . SER A 1 175 ? 30.513 1.016 -26.932 1.00 97.12 175 SER A C 1
ATOM 1369 O O . SER A 1 175 ? 31.099 0.779 -27.986 1.00 97.12 175 SER A O 1
ATOM 1371 N N . GLY A 1 176 ? 30.270 0.076 -26.013 1.00 96.81 176 GLY A N 1
ATOM 1372 C CA . GLY A 1 176 ? 30.632 -1.332 -26.160 1.00 96.81 176 GLY A CA 1
ATOM 1373 C C . GLY A 1 176 ? 29.555 -2.197 -26.819 1.00 96.81 176 GLY A C 1
ATOM 1374 O O . GLY A 1 176 ? 29.800 -3.380 -27.054 1.00 96.81 176 GLY A O 1
ATOM 1375 N N . LEU A 1 177 ? 28.367 -1.649 -27.098 1.00 97.19 177 LEU A N 1
ATOM 1376 C CA . LEU A 1 177 ? 27.260 -2.385 -27.710 1.00 97.19 177 LEU A CA 1
ATOM 1377 C C . LEU A 1 177 ? 27.307 -2.317 -29.248 1.00 97.19 177 LEU A C 1
ATOM 1379 O O . LEU A 1 177 ? 27.779 -1.328 -29.813 1.00 97.19 177 LEU A O 1
ATOM 1383 N N . PRO A 1 178 ? 26.753 -3.327 -29.947 1.00 98.25 178 PRO A N 1
ATOM 1384 C CA . PRO A 1 178 ? 26.365 -3.196 -31.351 1.00 98.25 178 PRO A CA 1
ATOM 1385 C C . PRO A 1 178 ? 25.534 -1.928 -31.587 1.00 98.25 178 PRO A C 1
ATOM 1387 O O . PRO A 1 178 ? 24.724 -1.554 -30.737 1.00 98.25 178 PRO A O 1
ATOM 1390 N N . SER A 1 179 ? 25.735 -1.257 -32.725 1.00 96.56 179 SER A N 1
ATOM 1391 C CA . SER A 1 179 ? 25.183 0.085 -32.967 1.00 96.56 179 SER A CA 1
ATOM 1392 C C . SER A 1 179 ? 23.658 0.140 -32.879 1.00 96.56 179 SER A C 1
ATOM 1394 O O . SER A 1 179 ? 23.107 1.061 -32.290 1.00 96.56 179 SER A O 1
ATOM 1396 N N . ASP A 1 180 ? 22.976 -0.876 -33.399 1.00 97.12 180 ASP A N 1
ATOM 1397 C CA . ASP A 1 180 ? 21.521 -1.014 -33.336 1.00 97.12 180 ASP A CA 1
ATOM 1398 C C . ASP A 1 180 ? 21.010 -1.156 -31.892 1.00 97.12 180 ASP A C 1
ATOM 1400 O O . ASP A 1 180 ? 20.032 -0.515 -31.503 1.00 97.12 180 ASP A O 1
ATOM 1404 N N . LEU A 1 181 ? 21.693 -1.951 -31.063 1.00 95.31 181 LEU A N 1
ATOM 1405 C CA . LEU A 1 181 ? 21.367 -2.092 -29.642 1.00 95.31 181 LEU A CA 1
ATOM 1406 C C . LEU A 1 181 ? 21.669 -0.812 -28.859 1.00 95.31 181 LEU A C 1
ATOM 1408 O O . LEU A 1 181 ? 20.864 -0.409 -2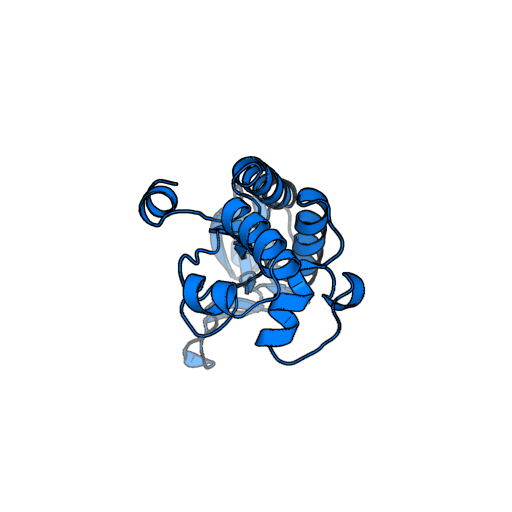8.017 1.00 95.31 181 LEU A O 1
ATOM 1412 N N . ALA A 1 182 ? 22.799 -0.164 -29.146 1.00 97.06 182 ALA A N 1
ATOM 1413 C CA . ALA A 1 182 ? 23.177 1.102 -28.532 1.00 97.06 182 ALA A CA 1
ATOM 1414 C C . ALA A 1 182 ? 22.141 2.195 -28.829 1.00 97.06 182 ALA A C 1
ATOM 1416 O O . ALA A 1 182 ? 21.743 2.924 -27.922 1.00 97.06 182 ALA A O 1
ATOM 1417 N N . ASP A 1 183 ? 21.670 2.289 -30.073 1.00 96.88 183 ASP A N 1
ATOM 1418 C CA . ASP A 1 183 ? 20.692 3.294 -30.490 1.00 96.88 183 ASP A CA 1
ATOM 1419 C C . ASP A 1 183 ? 19.320 3.060 -29.843 1.00 96.88 183 ASP A C 1
ATOM 1421 O O . ASP A 1 183 ? 18.729 3.997 -29.298 1.00 96.88 183 ASP A O 1
ATOM 1425 N N . ASN A 1 184 ? 18.854 1.807 -29.803 1.00 94.12 184 ASN A N 1
ATOM 1426 C CA . ASN A 1 184 ? 17.608 1.439 -29.126 1.00 94.12 184 ASN A CA 1
ATOM 1427 C C . ASN A 1 184 ? 17.658 1.750 -27.623 1.00 94.12 184 ASN A C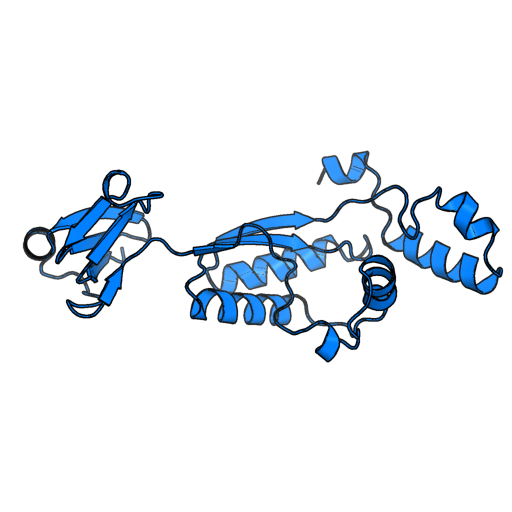 1
ATOM 1429 O O . ASN A 1 184 ? 16.748 2.379 -27.077 1.00 94.12 184 ASN A O 1
ATOM 1433 N N . LEU A 1 185 ? 18.740 1.350 -26.948 1.00 94.31 185 LEU A N 1
ATOM 1434 C CA . LEU A 1 185 ? 18.910 1.603 -25.520 1.00 94.31 185 LEU A CA 1
ATOM 1435 C C . LEU A 1 185 ? 19.041 3.100 -25.226 1.00 94.31 185 LEU A C 1
ATOM 1437 O O . LEU A 1 185 ? 18.453 3.584 -24.262 1.00 94.31 185 LEU A O 1
ATOM 1441 N N . ARG A 1 186 ? 19.758 3.854 -26.068 1.00 95.75 186 ARG A N 1
ATOM 1442 C CA . ARG A 1 186 ? 19.869 5.312 -25.934 1.00 95.75 186 ARG A CA 1
ATOM 1443 C C . ARG A 1 186 ? 18.499 5.976 -26.034 1.00 95.75 186 ARG A C 1
ATOM 1445 O O . ARG A 1 186 ? 18.189 6.816 -25.197 1.00 95.75 186 ARG A O 1
ATOM 1452 N N . SER A 1 187 ? 17.671 5.570 -26.998 1.00 93.75 187 SER A N 1
ATOM 1453 C CA . SER A 1 187 ? 16.305 6.083 -27.143 1.00 93.75 187 SER A CA 1
ATOM 1454 C C . SER A 1 187 ? 15.465 5.840 -25.884 1.00 93.75 187 SER A C 1
ATOM 1456 O O . SER A 1 187 ? 14.865 6.780 -25.362 1.00 93.75 187 SER A O 1
ATOM 1458 N N . TYR A 1 188 ? 15.499 4.619 -25.338 1.00 91.88 188 TYR A N 1
ATOM 1459 C CA . TYR A 1 188 ? 14.804 4.289 -24.092 1.00 91.88 188 TYR A CA 1
ATOM 1460 C C . TYR A 1 188 ? 15.304 5.126 -22.906 1.00 91.88 188 TYR A C 1
ATOM 1462 O O . TYR A 1 188 ? 14.510 5.765 -22.218 1.00 91.88 188 TYR A O 1
ATOM 1470 N N . LEU A 1 189 ? 16.624 5.175 -22.690 1.00 93.00 189 LEU A N 1
ATOM 1471 C CA . LEU A 1 189 ? 17.231 5.919 -21.584 1.00 93.00 189 LEU A CA 1
ATOM 1472 C C . LEU A 1 189 ? 16.956 7.423 -21.662 1.00 93.00 189 LEU A C 1
ATOM 1474 O O . LEU A 1 189 ? 16.840 8.065 -20.622 1.00 93.00 189 LEU A O 1
ATOM 1478 N N . SER A 1 190 ? 16.858 7.989 -22.866 1.00 92.62 190 SER A N 1
ATOM 1479 C CA . SER A 1 190 ? 16.463 9.385 -23.067 1.00 92.62 190 SER A CA 1
ATOM 1480 C C . SER A 1 190 ? 14.995 9.628 -22.723 1.00 92.62 190 SER A C 1
ATOM 1482 O O . SER A 1 190 ? 14.687 10.662 -22.140 1.00 92.62 190 SER A O 1
ATOM 1484 N N . ALA A 1 191 ? 14.097 8.689 -23.032 1.00 91.81 191 ALA A N 1
ATOM 1485 C CA . ALA A 1 191 ? 12.670 8.832 -22.741 1.00 91.81 191 ALA A CA 1
ATOM 1486 C C . ALA A 1 191 ? 12.364 8.852 -21.234 1.00 91.81 191 ALA A C 1
ATOM 1488 O O . ALA A 1 191 ? 11.419 9.513 -20.813 1.00 91.81 191 ALA A O 1
ATOM 1489 N N . VAL A 1 192 ? 13.171 8.153 -20.431 1.00 90.62 192 VAL A N 1
ATOM 1490 C CA . VAL A 1 192 ? 13.044 8.086 -18.964 1.00 90.62 192 VAL A CA 1
ATOM 1491 C C . VAL A 1 192 ? 14.061 8.975 -18.238 1.00 90.62 192 VAL A C 1
ATOM 1493 O O . VAL A 1 192 ? 14.259 8.835 -17.037 1.00 90.62 192 VAL A O 1
ATOM 1496 N N . ALA A 1 193 ? 14.774 9.860 -18.937 1.00 90.69 193 ALA A N 1
ATOM 1497 C CA . ALA A 1 193 ? 15.766 10.723 -18.303 1.00 90.69 193 ALA A CA 1
ATOM 1498 C C . ALA A 1 193 ? 15.080 11.876 -17.560 1.00 90.69 193 ALA A C 1
ATOM 1500 O O . ALA A 1 193 ? 14.565 12.795 -18.189 1.00 90.69 193 ALA A O 1
ATOM 1501 N N . LEU A 1 194 ? 15.137 11.850 -16.229 1.00 87.69 194 LEU A N 1
ATOM 1502 C CA . LEU A 1 194 ? 14.720 12.959 -15.377 1.00 87.69 194 LEU A CA 1
ATOM 1503 C C . LEU A 1 194 ? 15.959 13.575 -14.712 1.00 87.69 194 LEU A C 1
ATOM 1505 O O . LEU A 1 194 ? 16.554 12.920 -13.854 1.00 87.69 194 LEU A O 1
ATOM 1509 N N . PRO A 1 195 ? 16.388 14.787 -15.104 1.00 88.75 195 PRO A N 1
ATOM 1510 C CA . PRO A 1 195 ? 17.519 15.456 -14.468 1.00 88.75 195 PRO A CA 1
ATOM 1511 C C . PRO A 1 195 ? 17.279 15.696 -12.973 1.00 88.75 195 PRO A C 1
ATOM 1513 O O . PRO A 1 195 ? 16.170 16.051 -12.573 1.00 88.75 195 PRO A O 1
ATOM 1516 N N . THR A 1 196 ? 18.329 15.596 -12.148 1.00 89.19 196 THR A N 1
ATOM 1517 C CA . THR A 1 196 ? 18.278 15.858 -10.692 1.00 89.19 196 THR A CA 1
ATOM 1518 C C . THR A 1 196 ? 17.517 17.142 -10.345 1.00 89.19 196 THR A C 1
ATOM 1520 O O . THR A 1 196 ? 16.689 17.158 -9.437 1.00 89.19 196 THR A O 1
ATOM 1523 N N . LYS A 1 197 ? 17.809 18.235 -11.062 1.00 90.25 197 LYS A N 1
ATOM 1524 C CA . LYS A 1 197 ? 17.190 19.542 -10.813 1.00 90.25 197 LYS A CA 1
ATOM 1525 C C . LYS A 1 197 ? 15.676 19.498 -11.016 1.00 90.25 197 LYS A C 1
ATOM 1527 O O . LYS A 1 197 ? 14.956 20.096 -10.224 1.00 90.25 197 LYS A O 1
ATOM 1532 N N . ASP A 1 198 ? 15.232 18.793 -12.050 1.00 87.56 198 ASP A N 1
ATOM 1533 C CA . ASP A 1 198 ? 13.824 18.709 -12.414 1.00 87.56 198 ASP A CA 1
ATOM 1534 C C . ASP A 1 198 ? 13.087 17.808 -11.416 1.00 87.56 198 ASP A C 1
ATOM 1536 O O . ASP A 1 198 ? 12.042 18.201 -10.908 1.00 87.56 198 ASP A O 1
ATOM 1540 N N . TYR A 1 199 ? 13.688 16.677 -11.021 1.00 87.69 199 TYR A N 1
ATOM 1541 C CA . TYR A 1 199 ? 13.140 15.787 -9.989 1.00 87.69 199 TYR A CA 1
ATOM 1542 C C . TYR A 1 199 ? 12.891 16.502 -8.654 1.00 87.69 199 TYR A C 1
ATOM 1544 O O . TYR A 1 199 ? 11.831 16.346 -8.061 1.00 87.69 199 TYR A O 1
ATOM 1552 N N . PHE A 1 200 ? 13.844 17.311 -8.181 1.00 87.88 200 PHE A N 1
ATOM 1553 C CA . PHE A 1 200 ? 13.684 18.066 -6.930 1.00 87.88 200 PHE A CA 1
ATOM 1554 C C . PHE A 1 200 ? 12.810 19.323 -7.062 1.00 87.88 200 PHE A C 1
ATOM 1556 O O . PHE A 1 200 ? 12.643 20.046 -6.079 1.00 87.88 200 PHE A O 1
ATOM 1563 N N . SER A 1 201 ? 12.281 19.599 -8.257 1.00 86.44 201 SER A N 1
ATOM 1564 C CA . SER A 1 201 ? 11.315 20.674 -8.504 1.00 86.44 201 SER A CA 1
ATOM 1565 C C . SER A 1 201 ? 9.878 20.189 -8.721 1.00 86.44 201 SER A C 1
ATOM 1567 O O . SER A 1 201 ? 9.006 21.038 -8.908 1.00 86.44 201 SER A O 1
ATOM 1569 N N . LEU A 1 202 ? 9.659 18.866 -8.717 1.00 76.06 202 LEU A N 1
ATOM 1570 C CA . LEU A 1 202 ? 8.336 18.234 -8.759 1.00 76.06 202 LEU A CA 1
ATOM 1571 C C . LEU A 1 202 ? 7.519 18.513 -7.489 1.00 76.06 202 LEU A C 1
ATOM 1573 O O . LEU A 1 202 ? 8.128 18.680 -6.405 1.00 76.06 202 LEU A O 1
#

Foldseek 3Di:
DAKEKEWECKEWPDDDPDPVRTDIDGRKIFIDDPPDTPDIGHRVVVCVVVVPHHYHDDHHHYHYQFDEAEDDAQALDDQVVQPQDDDPPLVSVVSSVVGHDDQLLVSLLSNLVVSVVVRHQEYEYEYEQDFPVCVVVSVVSNVVSCVVSNGHYHYHYDDDQACPRHPDGLVVVLVPDDVVVSVVVVVRCVRRHDDPVNRVVD

Secondary structure (DSSP, 8-state):
--EEEEEEEEEEEE--SSSTT-EEEEEEEEEEETTEEEEEEEHHHHHHHSTTSEEEEEEEEEE-PPEEEEEE---SS-TTTTT-----HHHHHHHGGGPPP--HHHHHHHHHHHHHHTTEEEEEEEE----GGGHHHHHHHHHHHHHHTT-EEEEEE----S-SSSSS-HHHHHHTS-HHHHHHHHHHHHHT---HHHHTT-

Sequence (202 aa):
MASSLIRGKYVICRAGNDADSSTIITDGAVFQRDGLIEEVGDYRTLKAAHPNDEEIGSSNDIVFPGLVNAHHHGRGVTTFQMGTCDDSLERWLVTGWARRPWDHYLMTVYTAMQMIESGTTTVMYNHSLTPIATLEEDQDTVLRGFADTGMRTAFSISFREQNRVVYGDDQTFLSGLPSDLADNLRSYLSAVALPTKDYFSL

pLDDT: mean 94.6, std 4.34, range [63.19, 98.56]

Organism: NCBI:txid408172

Radius of gyration: 23.6 Å; chains: 1; bounding box: 59×36×63 Å

InterPro domains:
  IPR006680 Amidohydrolase-related [PF01979] (62-138)
  IPR011059 Metal-dependent hydrolase, composite domain superfamily [G3DSA:2.30.40.10] (20-65)
  IPR011059 Metal-dependent hydrolase, composite domain superfamily [SSF51338] (10-79)
  IPR032466 Metal-dependent hydrolase [SSF51556] (65-177)
  IPR050287 5-Methylthioadenosine/S-adenosylhomocysteine deaminase [PTHR43794] (22-159)